Protein AF-A0A1L7XHU9-F1 (afdb_monomer_lite)

pLDDT: mean 77.5, std 22.3, range [26.94, 98.62]

Organism: NCBI:txid576137

Radius of gyration: 24.65 Å; chains: 1; bounding box: 80×53×77 Å

Foldseek 3Di:
DDDDDDDDDDDDDDDPDDDDDPDPDPQQPQDPDPPDPDFDEDAPVCLVRCQLVQDWWKWWQDPVGIDTGRDDVPDDDPPPTDIDTDGTEYEYDQPRQEEDEHQHAQEHAEYAYDADPVVLGARNHQEYHHAHHAEYAYYDDASHQNHAYYYDANHAEHNHEHAAHNDDDHHHEHEAEHNRHQYHAEYHEEYQYQYYYDPNHQEYQAYAEHHAHNHPLVVVQVVCQNRFDADDPDDDPGNSWYWYDYPNDTDIGHHHDPPPDDDDDDPPPPPPDPPDDDDDDDD

Sequence (283 aa):
MKISSSVAAFLAVGVAVANNINTTEPEPQCHPGPGSFDQPIFNSTNIASLVACTKLNYICDTPTGRDFYEFNPTTPVPANYNCTPNFYSIYIQPDVNSSLSIPVADTIAGVYFYGNERYNVPLNLTGLDFPELVNVSEFELTWADKVGTFDVPKLERVEGYMNLNLSGANPPAINLSFPSLGYARYLSLMGNIDAIELPLLQNATGINVMSTGNLDCTVWAAEVVSKTLPLRPYPTNTNDSVICNSRKGSVTTYRAAPTSGSRRLVAKMDVMGLVGFVWLLVL

Structure (mmCIF, N/CA/C/O backbone):
data_AF-A0A1L7XHU9-F1
#
_entry.id   AF-A0A1L7XHU9-F1
#
loop_
_atom_site.group_PDB
_atom_site.id
_atom_site.type_symbol
_atom_site.label_atom_id
_atom_site.label_alt_id
_atom_site.label_comp_id
_atom_site.label_asym_id
_atom_site.label_entity_id
_atom_site.label_seq_id
_atom_site.pdbx_PDB_ins_code
_atom_site.Cartn_x
_atom_site.Cartn_y
_atom_site.Cartn_z
_atom_site.occupancy
_atom_site.B_iso_or_equiv
_atom_site.auth_seq_id
_atom_site.auth_comp_id
_atom_site.auth_asym_id
_atom_site.auth_atom_id
_atom_site.pdbx_PDB_model_num
ATOM 1 N N . MET A 1 1 ? -43.693 -31.440 -11.661 1.00 40.84 1 MET A N 1
ATOM 2 C CA . MET A 1 1 ? -42.302 -31.568 -12.142 1.00 40.84 1 MET A CA 1
ATOM 3 C C . MET A 1 1 ? -42.142 -30.613 -13.323 1.00 40.84 1 MET A C 1
ATOM 5 O O . MET A 1 1 ? -42.587 -30.925 -14.416 1.00 40.84 1 MET A O 1
ATOM 9 N N . LYS A 1 2 ? -41.680 -29.383 -13.073 1.00 30.53 2 LYS A N 1
ATOM 10 C CA . LYS A 1 2 ? -41.441 -28.346 -14.091 1.00 30.53 2 LYS A CA 1
ATOM 11 C C . LYS A 1 2 ? -39.980 -27.943 -13.945 1.00 30.53 2 LYS A C 1
ATOM 13 O O . LYS A 1 2 ? -39.620 -27.393 -12.910 1.00 30.53 2 LYS A O 1
ATOM 18 N N . ILE A 1 3 ? -39.156 -28.279 -14.930 1.00 28.80 3 ILE A N 1
ATOM 19 C CA . ILE A 1 3 ? -37.761 -27.847 -14.979 1.00 28.80 3 ILE A CA 1
ATOM 20 C C . ILE A 1 3 ? -37.748 -26.520 -15.734 1.00 28.80 3 ILE A C 1
ATOM 22 O O . ILE A 1 3 ? -38.101 -26.455 -16.908 1.00 28.80 3 ILE A O 1
ATOM 26 N N . SER A 1 4 ? -37.423 -25.464 -14.995 1.00 27.27 4 SER A N 1
ATOM 27 C CA . SER A 1 4 ? -37.081 -24.140 -15.503 1.00 27.27 4 SER A CA 1
ATOM 28 C C . SER A 1 4 ? -35.675 -24.202 -16.100 1.00 27.27 4 SER A C 1
ATOM 30 O O . SER A 1 4 ? -34.765 -24.699 -15.441 1.00 27.27 4 SER A O 1
ATOM 32 N N . SER A 1 5 ? -35.497 -23.711 -17.325 1.00 29.30 5 SER A N 1
ATOM 33 C CA . SER A 1 5 ? -34.185 -23.536 -17.948 1.00 29.30 5 SER A CA 1
ATOM 34 C C . SER A 1 5 ? -33.989 -22.049 -18.224 1.00 29.30 5 SER A C 1
ATOM 36 O O . SER A 1 5 ? -34.426 -21.542 -19.254 1.00 29.30 5 SER A O 1
ATOM 38 N N . SER A 1 6 ? -33.365 -21.346 -17.278 1.00 30.56 6 SER A N 1
ATOM 39 C CA . SER A 1 6 ? -32.862 -19.985 -17.478 1.00 30.56 6 SER A CA 1
ATOM 40 C C . SER A 1 6 ? -31.398 -20.075 -17.891 1.00 30.56 6 SER A C 1
ATOM 42 O O . SER A 1 6 ? -30.542 -20.452 -17.095 1.00 30.56 6 SER A O 1
ATOM 44 N N . VAL A 1 7 ? -31.123 -19.751 -19.152 1.00 28.88 7 VAL A N 1
ATOM 45 C CA . VAL A 1 7 ? -29.770 -19.590 -19.689 1.00 28.88 7 VAL A CA 1
ATOM 46 C C . VAL A 1 7 ? -29.258 -18.222 -19.238 1.00 28.88 7 VAL A C 1
ATOM 48 O O . VAL A 1 7 ? -29.789 -17.194 -19.651 1.00 28.88 7 VAL A O 1
ATOM 51 N N . ALA A 1 8 ? -28.256 -18.212 -18.360 1.00 30.98 8 ALA A N 1
ATOM 52 C CA . ALA A 1 8 ? -27.524 -17.008 -17.992 1.00 30.98 8 ALA A CA 1
ATOM 53 C C . ALA A 1 8 ? -26.496 -16.690 -19.087 1.00 30.98 8 ALA A C 1
ATOM 55 O O . ALA A 1 8 ? -25.608 -17.493 -19.373 1.00 30.98 8 ALA A O 1
ATOM 56 N N . ALA A 1 9 ? -26.635 -15.521 -19.710 1.00 27.75 9 ALA A N 1
ATOM 57 C CA . ALA A 1 9 ? -25.640 -14.966 -20.612 1.00 27.75 9 ALA A CA 1
ATOM 58 C C . ALA A 1 9 ? -24.466 -14.418 -19.785 1.00 27.75 9 ALA A C 1
ATOM 60 O O . ALA A 1 9 ? -24.612 -13.424 -19.076 1.00 27.75 9 ALA A O 1
ATOM 61 N N . PHE A 1 10 ? -23.306 -15.068 -19.871 1.00 28.14 10 PHE A N 1
ATOM 62 C CA . PHE A 1 10 ? -22.044 -14.500 -19.403 1.00 28.14 10 PHE A CA 1
ATOM 63 C C . PHE A 1 10 ? -21.526 -13.518 -20.461 1.00 28.14 10 PHE A C 1
ATOM 65 O O . PHE A 1 10 ? -21.149 -13.920 -21.561 1.00 28.14 10 PHE A O 1
ATOM 72 N N . LEU A 1 11 ? -21.517 -12.225 -20.128 1.00 26.94 11 LEU A N 1
ATOM 73 C CA . LEU A 1 11 ? -20.730 -11.222 -20.841 1.00 26.94 11 LEU A CA 1
ATOM 74 C C . LEU A 1 11 ? -19.254 -11.435 -20.484 1.00 26.94 11 LEU A C 1
ATOM 76 O O . LEU A 1 11 ? -18.833 -11.164 -19.363 1.00 26.94 11 LEU A O 1
ATOM 80 N N . ALA A 1 12 ? -18.476 -11.932 -21.442 1.00 30.05 12 ALA A N 1
ATOM 81 C CA . ALA A 1 12 ? -17.024 -11.938 -21.364 1.00 30.05 12 ALA A CA 1
ATOM 82 C C . ALA A 1 12 ? -16.511 -10.506 -21.585 1.00 30.05 12 ALA A C 1
ATOM 84 O O . ALA A 1 12 ? -16.604 -9.970 -22.690 1.00 30.05 12 ALA A O 1
ATOM 85 N N . VAL A 1 13 ? -15.986 -9.878 -20.533 1.00 34.19 13 VAL A N 1
ATOM 86 C CA . VAL A 1 13 ? -15.148 -8.680 -20.663 1.00 34.19 13 VAL A CA 1
ATOM 87 C C . VAL A 1 13 ? -13.799 -9.151 -21.200 1.00 34.19 13 VAL A C 1
ATOM 89 O O . VAL A 1 13 ? -13.152 -10.007 -20.600 1.00 34.19 13 VAL A O 1
ATOM 92 N N . GLY A 1 14 ? -13.419 -8.654 -22.377 1.00 27.53 14 GLY A N 1
ATOM 93 C CA . GLY A 1 14 ? -12.173 -9.015 -23.042 1.00 27.53 14 GLY A CA 1
ATOM 94 C C . GLY A 1 14 ? -10.965 -8.601 -22.209 1.00 27.53 14 GLY A C 1
ATOM 95 O O . GLY A 1 14 ? -10.608 -7.429 -22.171 1.00 27.53 14 GLY A O 1
ATOM 96 N N . VAL A 1 15 ? -10.327 -9.575 -21.566 1.00 32.09 15 VAL A N 1
ATOM 97 C CA . VAL A 1 15 ? -8.961 -9.446 -21.059 1.00 32.09 15 VAL A CA 1
ATOM 98 C C . VAL A 1 15 ? -8.036 -9.538 -22.269 1.00 32.09 15 VAL A C 1
ATOM 100 O O . VAL A 1 15 ? -8.060 -10.531 -22.999 1.00 32.09 15 VAL A O 1
ATOM 103 N N . ALA A 1 16 ? -7.242 -8.497 -22.512 1.00 30.05 16 ALA A N 1
ATOM 104 C CA . ALA A 1 16 ? -6.166 -8.553 -23.491 1.00 30.05 16 ALA A CA 1
ATOM 105 C C . ALA A 1 16 ? -5.088 -9.514 -22.966 1.00 30.05 16 ALA A C 1
ATOM 107 O O . ALA A 1 16 ? -4.251 -9.152 -22.145 1.00 30.05 16 ALA A O 1
ATOM 108 N N . VAL A 1 17 ? -5.147 -10.769 -23.409 1.00 31.47 17 VAL A N 1
ATOM 109 C CA . VAL A 1 17 ? -4.101 -11.763 -23.164 1.00 31.47 17 VAL A CA 1
ATOM 110 C C . VAL A 1 17 ? -2.945 -11.454 -24.113 1.00 31.47 17 VAL A C 1
ATOM 112 O O . VAL A 1 17 ? -3.098 -11.535 -25.333 1.00 31.47 17 VAL A O 1
ATOM 115 N N . ALA A 1 18 ? -1.797 -11.068 -23.558 1.00 34.22 18 ALA A N 1
ATOM 116 C CA . ALA A 1 18 ? -0.567 -10.871 -24.313 1.00 34.22 18 ALA A CA 1
ATOM 117 C C . ALA A 1 18 ? -0.099 -12.219 -24.889 1.00 34.22 18 ALA A C 1
ATOM 119 O O . ALA A 1 18 ? 0.417 -13.072 -24.170 1.00 34.22 18 ALA A O 1
ATOM 120 N N . ASN A 1 19 ? -0.310 -12.428 -26.189 1.00 35.91 19 ASN A N 1
ATOM 121 C CA . ASN A 1 19 ? 0.200 -13.593 -26.905 1.00 35.91 19 ASN A CA 1
ATOM 122 C C . ASN A 1 19 ? 1.611 -13.320 -27.443 1.00 35.91 19 ASN A C 1
ATOM 124 O O . ASN A 1 19 ? 1.842 -12.303 -28.088 1.00 35.91 19 ASN A O 1
ATOM 128 N N . ASN A 1 20 ? 2.502 -14.282 -27.177 1.00 37.31 20 ASN A N 1
ATOM 129 C CA . ASN A 1 20 ? 3.795 -14.573 -27.810 1.00 37.31 20 ASN A CA 1
ATOM 130 C C . ASN A 1 20 ? 4.363 -13.499 -28.753 1.00 37.31 20 ASN A C 1
ATOM 132 O O . ASN A 1 20 ? 4.071 -13.460 -29.950 1.00 37.31 20 ASN A O 1
ATOM 136 N N . ILE A 1 21 ? 5.260 -12.693 -28.195 1.00 39.09 21 ILE A N 1
ATOM 137 C CA . ILE A 1 21 ? 6.094 -11.743 -28.915 1.00 39.09 21 ILE A CA 1
ATOM 138 C C . ILE A 1 21 ? 7.322 -12.499 -29.443 1.00 39.09 21 ILE A C 1
ATOM 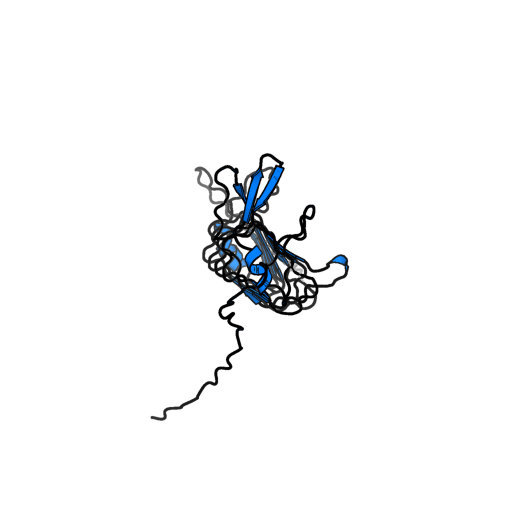140 O O . ILE A 1 21 ? 8.157 -12.971 -28.678 1.00 39.09 21 ILE A O 1
ATOM 144 N N . ASN A 1 22 ? 7.406 -12.637 -30.765 1.00 41.88 22 ASN A N 1
ATOM 145 C CA . ASN A 1 22 ? 8.574 -13.142 -31.481 1.00 41.88 22 ASN A CA 1
ATOM 146 C C . ASN A 1 22 ? 9.348 -11.902 -31.975 1.00 41.88 22 ASN A C 1
ATOM 148 O O . ASN A 1 22 ? 8.976 -11.330 -32.999 1.00 41.88 22 ASN A O 1
ATOM 152 N N . THR A 1 23 ? 10.337 -11.412 -31.219 1.00 42.62 23 THR A N 1
ATOM 153 C CA . THR A 1 23 ? 10.976 -10.103 -31.462 1.00 42.62 23 THR A CA 1
ATOM 154 C C . THR A 1 23 ? 12.412 -10.190 -31.959 1.00 42.62 23 THR A C 1
ATOM 156 O O . THR A 1 23 ? 13.312 -10.663 -31.277 1.00 42.62 23 THR A O 1
ATOM 159 N N . THR A 1 24 ? 12.632 -9.602 -33.134 1.00 41.38 24 THR A N 1
ATOM 160 C CA . THR A 1 24 ? 13.888 -8.937 -33.526 1.00 41.38 24 THR A CA 1
ATOM 161 C C . THR A 1 24 ? 13.815 -7.422 -33.267 1.00 41.38 24 THR A C 1
ATOM 163 O O . THR A 1 24 ? 14.487 -6.642 -33.935 1.00 41.38 24 THR A O 1
ATOM 166 N N . GLU A 1 25 ? 12.946 -6.984 -32.355 1.00 45.09 25 GLU A N 1
ATOM 167 C CA . GLU A 1 25 ? 12.804 -5.578 -31.966 1.00 45.09 25 GLU A CA 1
ATOM 168 C C . GLU A 1 25 ? 13.856 -5.240 -30.895 1.00 45.09 25 GLU A C 1
ATOM 170 O O . GLU A 1 25 ? 14.106 -6.085 -30.031 1.00 45.09 25 GLU A O 1
ATOM 175 N N . PRO A 1 26 ? 14.522 -4.070 -30.968 1.00 52.16 26 PRO A N 1
ATOM 176 C CA . PRO A 1 26 ? 15.537 -3.686 -29.991 1.00 52.16 26 PRO A CA 1
ATOM 177 C C . PRO A 1 26 ? 14.962 -3.723 -28.571 1.00 52.16 26 PRO A C 1
ATOM 179 O O . PRO A 1 26 ? 13.864 -3.216 -28.340 1.00 52.16 26 PRO A O 1
ATOM 182 N N . GLU A 1 27 ? 15.706 -4.335 -27.640 1.00 54.06 27 GLU A N 1
ATOM 183 C CA . GLU A 1 27 ? 15.312 -4.424 -26.231 1.00 54.06 27 GLU A CA 1
ATOM 184 C C . GLU A 1 27 ? 14.952 -3.026 -25.695 1.00 54.06 27 GLU A C 1
ATOM 186 O O . GLU A 1 27 ? 15.680 -2.058 -25.960 1.00 54.06 27 GLU A O 1
ATOM 191 N N . PRO A 1 28 ? 13.814 -2.890 -24.989 1.00 56.28 28 PRO A N 1
ATOM 192 C CA . PRO A 1 28 ? 13.403 -1.616 -24.423 1.00 56.28 28 PRO A CA 1
ATOM 193 C C . PRO A 1 28 ? 14.478 -1.150 -23.443 1.00 56.28 28 PRO A C 1
ATOM 195 O O . PRO A 1 28 ? 14.749 -1.819 -22.455 1.00 56.28 28 PRO A O 1
ATOM 198 N N . GLN A 1 29 ? 15.104 -0.004 -23.714 1.00 61.19 29 GLN A N 1
ATOM 199 C CA . GLN A 1 29 ? 16.102 0.535 -22.798 1.00 61.19 29 GLN A CA 1
ATOM 200 C C . GLN A 1 29 ? 15.411 1.017 -21.524 1.00 61.19 29 GLN A C 1
ATOM 202 O O . GLN A 1 29 ? 14.716 2.033 -21.523 1.00 61.19 29 GLN A O 1
ATOM 207 N N . CYS A 1 30 ? 15.646 0.301 -20.429 1.00 67.56 30 CYS A N 1
ATOM 208 C CA . CYS A 1 30 ? 15.140 0.632 -19.099 1.00 67.56 30 CYS A CA 1
ATOM 209 C C . CYS A 1 30 ? 15.825 1.855 -18.460 1.00 67.56 30 CYS A C 1
ATOM 211 O O . CYS A 1 30 ? 15.505 2.217 -17.331 1.00 67.56 30 CYS A O 1
ATOM 213 N N . HIS A 1 31 ? 16.744 2.505 -19.186 1.00 65.25 31 HIS A N 1
ATOM 214 C CA . HIS A 1 31 ? 17.486 3.686 -18.759 1.00 65.25 31 HIS A CA 1
ATOM 215 C C . HIS A 1 31 ? 17.514 4.757 -19.860 1.00 65.25 31 HIS A C 1
ATOM 217 O O . HIS A 1 31 ? 17.918 4.458 -20.986 1.00 65.25 31 HIS A O 1
ATOM 223 N N . PRO A 1 32 ? 17.222 6.031 -19.556 1.00 50.28 32 PRO A N 1
ATOM 224 C CA . PRO A 1 32 ? 17.515 7.131 -20.462 1.00 50.28 32 PRO A CA 1
ATOM 225 C C . PRO A 1 32 ? 18.941 7.641 -20.214 1.00 50.28 32 PRO A C 1
ATOM 227 O O . PRO A 1 32 ? 19.158 8.675 -19.595 1.00 50.28 32 PRO A O 1
ATOM 230 N N . GLY A 1 33 ? 19.928 6.911 -20.733 1.00 43.88 33 GLY A N 1
ATOM 231 C CA . GLY A 1 33 ? 21.315 7.370 -20.847 1.00 43.88 33 GLY A CA 1
ATOM 232 C C . GLY A 1 33 ? 22.082 7.624 -19.530 1.00 43.88 33 GLY A C 1
ATOM 233 O O . GLY A 1 33 ? 21.530 7.619 -18.432 1.00 43.88 33 GLY A O 1
ATOM 234 N N . PRO A 1 34 ? 23.409 7.822 -19.619 1.00 40.50 34 PRO A N 1
ATOM 235 C CA . PRO A 1 34 ? 24.259 8.031 -18.450 1.00 40.50 34 PRO A CA 1
ATOM 236 C C . PRO A 1 34 ? 23.987 9.392 -17.786 1.00 40.50 34 PRO A C 1
ATOM 238 O O . PRO A 1 34 ? 24.145 10.437 -18.415 1.00 40.50 34 PRO A O 1
ATOM 241 N N . GLY A 1 35 ? 23.640 9.373 -16.494 1.00 44.94 35 GLY A N 1
ATOM 242 C CA . GLY A 1 35 ? 23.534 10.567 -15.640 1.00 44.94 35 GLY A CA 1
ATOM 243 C C . GLY A 1 35 ? 22.128 10.914 -15.140 1.00 44.94 35 GLY A C 1
ATOM 244 O O . GLY A 1 35 ? 21.992 11.865 -14.370 1.00 44.94 35 GLY A O 1
ATOM 245 N N . SER A 1 36 ? 21.103 10.155 -15.525 1.00 49.84 36 SER A N 1
ATOM 246 C CA . SER A 1 36 ? 19.737 10.314 -15.028 1.00 49.84 36 SER A CA 1
ATOM 247 C C . SER A 1 36 ? 19.363 9.144 -14.103 1.00 49.84 36 SER A C 1
ATOM 249 O O . SER A 1 36 ? 19.571 7.973 -14.417 1.00 49.84 36 SER A O 1
ATOM 251 N N . PHE A 1 37 ? 18.810 9.449 -12.927 1.00 53.66 37 PHE A N 1
ATOM 252 C CA . PHE A 1 37 ? 18.160 8.459 -12.052 1.00 53.66 37 PHE A CA 1
ATOM 253 C C . PHE A 1 37 ? 16.731 8.176 -12.534 1.00 53.66 37 PHE A C 1
ATOM 255 O O . PHE A 1 37 ? 15.822 8.004 -11.724 1.00 53.66 37 PHE A O 1
ATOM 262 N N . ASP A 1 38 ? 16.507 8.217 -13.843 1.00 58.06 38 ASP A N 1
ATOM 263 C CA . ASP A 1 38 ? 15.166 8.187 -14.402 1.00 58.06 38 ASP A CA 1
ATOM 264 C C . ASP A 1 38 ? 14.609 6.774 -14.251 1.00 58.06 38 ASP A C 1
ATOM 266 O O . ASP A 1 38 ? 14.996 5.823 -14.931 1.00 58.06 38 ASP A O 1
ATOM 270 N N . GLN A 1 39 ? 13.728 6.656 -13.270 1.00 72.00 39 GLN A N 1
ATOM 271 C CA . GLN A 1 39 ? 12.968 5.464 -12.955 1.00 72.00 39 GLN A CA 1
ATOM 272 C C . GLN A 1 39 ? 11.937 5.204 -14.065 1.00 72.00 39 GLN A C 1
ATOM 274 O O . GLN A 1 39 ? 11.470 6.151 -14.707 1.00 72.00 39 GLN A O 1
ATOM 279 N N . PRO A 1 40 ? 11.550 3.941 -14.309 1.00 74.50 40 PRO A N 1
ATOM 280 C CA . PRO A 1 40 ? 10.578 3.628 -15.346 1.00 74.50 40 PRO A CA 1
ATOM 281 C C . PRO A 1 40 ? 9.223 4.284 -15.029 1.00 74.50 40 PRO A C 1
ATOM 283 O O . PRO A 1 40 ? 8.632 4.059 -13.968 1.00 74.50 40 PRO A O 1
ATOM 286 N N . ILE A 1 41 ? 8.734 5.102 -15.967 1.00 81.62 41 ILE A N 1
ATOM 287 C CA . ILE A 1 41 ? 7.445 5.794 -15.863 1.00 81.62 41 ILE A CA 1
ATOM 288 C C . ILE A 1 41 ? 6.408 5.071 -16.729 1.00 81.62 41 ILE A C 1
ATOM 290 O O . ILE A 1 41 ? 6.465 5.104 -17.961 1.00 81.62 41 ILE A O 1
ATOM 294 N N . PHE A 1 42 ? 5.440 4.441 -16.074 1.00 81.88 42 PHE A N 1
ATOM 295 C CA . PHE A 1 42 ? 4.410 3.615 -16.690 1.00 81.88 42 PHE A CA 1
ATOM 296 C C . PHE A 1 42 ? 3.196 4.434 -17.137 1.00 81.88 42 PHE A C 1
ATOM 298 O O . PHE A 1 42 ? 2.753 5.373 -16.471 1.00 81.88 42 PHE A O 1
ATOM 305 N N . ASN A 1 43 ? 2.621 4.032 -18.264 1.00 81.31 43 ASN A N 1
ATOM 306 C CA . ASN A 1 43 ? 1.329 4.466 -18.771 1.00 81.31 43 ASN A CA 1
ATOM 307 C C . ASN A 1 43 ? 0.651 3.327 -19.553 1.00 81.31 43 ASN A C 1
ATOM 309 O O . ASN A 1 43 ? 1.266 2.304 -19.848 1.00 81.31 43 ASN A O 1
ATOM 313 N N . SER A 1 44 ? -0.608 3.515 -19.947 1.00 76.25 44 SER A N 1
ATOM 314 C CA . SER A 1 44 ? -1.396 2.495 -20.660 1.00 76.25 44 SER A CA 1
ATOM 315 C C . SER A 1 44 ? -0.780 2.003 -21.979 1.00 76.25 44 SER A C 1
ATOM 317 O O . SER A 1 44 ? -1.128 0.920 -22.443 1.00 76.25 44 SER A O 1
ATOM 319 N N . THR A 1 45 ? 0.136 2.764 -22.581 1.00 83.25 45 THR A N 1
ATOM 320 C CA . THR A 1 45 ? 0.764 2.444 -23.873 1.00 83.25 45 THR A CA 1
ATOM 321 C C . THR A 1 45 ? 2.125 1.762 -23.748 1.00 83.25 45 THR A C 1
ATOM 323 O O . THR A 1 45 ? 2.535 1.076 -24.680 1.00 83.25 45 THR A O 1
ATOM 326 N N . ASN A 1 46 ? 2.820 1.915 -22.617 1.00 82.88 46 ASN A N 1
ATOM 327 C CA . ASN A 1 46 ? 4.199 1.452 -22.447 1.00 82.88 46 ASN A CA 1
ATOM 328 C C . ASN A 1 46 ? 4.374 0.369 -21.367 1.00 82.88 46 ASN A C 1
ATOM 330 O O . ASN A 1 46 ? 5.487 -0.112 -21.185 1.00 82.88 46 ASN A O 1
ATOM 334 N N . ILE A 1 47 ? 3.311 -0.068 -20.674 1.00 81.25 47 ILE A N 1
ATOM 335 C CA . ILE A 1 47 ? 3.426 -1.146 -19.669 1.00 81.25 47 ILE A CA 1
ATOM 336 C C . ILE A 1 47 ? 4.078 -2.387 -20.266 1.00 81.25 47 ILE A C 1
ATOM 338 O O . ILE A 1 47 ? 4.980 -2.950 -19.659 1.00 81.25 47 ILE A O 1
ATOM 342 N N . ALA A 1 48 ? 3.651 -2.804 -21.460 1.00 80.50 48 ALA A N 1
ATOM 343 C CA . ALA A 1 48 ? 4.163 -4.017 -22.087 1.00 80.50 48 ALA A CA 1
ATOM 344 C C . ALA A 1 48 ? 5.670 -3.939 -22.387 1.00 80.50 48 ALA A C 1
ATOM 346 O O . ALA A 1 48 ? 6.357 -4.952 -22.281 1.00 80.50 48 ALA A O 1
ATOM 347 N N . SER A 1 49 ? 6.189 -2.754 -22.723 1.00 80.69 49 SER A N 1
ATOM 348 C CA . SER A 1 49 ? 7.618 -2.558 -22.976 1.00 80.69 49 SER A CA 1
ATOM 349 C C . SER A 1 49 ? 8.414 -2.346 -21.688 1.00 80.69 49 SER A C 1
ATOM 351 O O . SER A 1 49 ? 9.523 -2.854 -21.573 1.00 80.69 49 SER A O 1
ATOM 353 N N . LEU A 1 50 ? 7.851 -1.658 -20.693 1.00 81.00 50 LEU A N 1
ATOM 354 C CA . LEU A 1 50 ? 8.547 -1.341 -19.443 1.00 81.00 50 LEU A CA 1
ATOM 355 C C . LEU A 1 50 ? 8.426 -2.420 -18.368 1.00 81.00 50 LEU A C 1
ATOM 357 O O . LEU A 1 50 ? 9.179 -2.400 -17.398 1.00 81.00 50 LEU A O 1
ATOM 361 N N . VAL A 1 51 ? 7.517 -3.387 -18.502 1.00 79.44 51 VAL A N 1
ATOM 362 C CA . VAL A 1 51 ? 7.366 -4.440 -17.488 1.00 79.44 51 VAL A CA 1
ATOM 363 C C . VAL A 1 51 ? 8.632 -5.286 -17.349 1.00 79.44 51 VAL A C 1
ATOM 365 O O . VAL A 1 51 ? 8.960 -5.720 -16.246 1.00 79.44 51 VAL A O 1
ATOM 368 N N . ALA A 1 52 ? 9.397 -5.459 -18.432 1.00 77.50 52 ALA A N 1
ATOM 369 C CA . ALA A 1 52 ? 10.704 -6.108 -18.380 1.00 77.50 52 ALA A CA 1
ATOM 370 C C . ALA A 1 52 ? 11.668 -5.374 -17.432 1.00 77.50 52 ALA A C 1
ATOM 372 O O . ALA A 1 52 ? 12.356 -6.028 -16.652 1.00 77.50 52 ALA A O 1
ATOM 373 N N . CYS A 1 53 ? 11.604 -4.040 -17.389 1.00 76.12 53 CYS A N 1
ATOM 374 C CA . CYS A 1 53 ? 12.405 -3.203 -16.495 1.00 76.12 53 CYS A CA 1
ATOM 375 C C . CYS A 1 53 ? 12.085 -3.416 -15.015 1.00 76.12 53 CYS A C 1
ATOM 377 O O . CYS A 1 53 ? 12.910 -3.123 -14.160 1.00 76.12 53 CYS A O 1
ATOM 379 N N . THR A 1 54 ? 10.899 -3.935 -14.689 1.00 74.06 54 THR A N 1
ATOM 380 C CA . THR A 1 54 ? 10.521 -4.235 -13.296 1.00 74.06 54 THR A CA 1
ATOM 381 C C . THR A 1 54 ? 11.111 -5.544 -12.783 1.00 74.06 54 THR A C 1
ATOM 383 O O . THR A 1 54 ? 10.928 -5.872 -11.614 1.00 74.06 54 THR A O 1
ATOM 386 N N . LYS A 1 55 ? 11.804 -6.308 -13.637 1.00 75.06 55 LYS A N 1
ATOM 387 C CA . LYS A 1 55 ? 12.468 -7.550 -13.236 1.00 75.06 55 LYS A CA 1
ATOM 388 C C . LYS A 1 55 ? 13.711 -7.275 -12.391 1.00 75.06 55 LYS A C 1
ATOM 390 O O . LYS A 1 55 ? 14.108 -6.133 -12.185 1.00 75.06 55 LYS A O 1
ATOM 395 N N . LEU A 1 56 ? 14.291 -8.335 -11.834 1.00 70.69 56 LEU A N 1
ATOM 396 C CA . LEU A 1 56 ? 15.512 -8.256 -11.035 1.00 70.69 56 LEU A CA 1
ATOM 397 C C . LEU A 1 56 ? 16.618 -7.578 -11.851 1.00 70.69 56 LEU A C 1
ATOM 399 O O . LEU A 1 56 ? 16.960 -8.075 -12.911 1.00 70.69 56 LEU A O 1
ATOM 403 N N . ASN A 1 57 ? 17.179 -6.473 -11.368 1.00 73.50 57 ASN A N 1
ATOM 404 C CA . ASN A 1 57 ? 18.338 -5.820 -11.977 1.00 73.50 57 ASN A CA 1
ATOM 405 C C . ASN A 1 57 ? 19.531 -5.889 -11.023 1.00 73.50 57 ASN A C 1
ATOM 407 O O . ASN A 1 57 ? 19.382 -6.302 -9.872 1.00 73.50 57 ASN A O 1
ATOM 411 N N . TYR A 1 58 ? 20.717 -5.493 -11.480 1.00 78.44 58 TYR A N 1
ATOM 412 C CA . TYR A 1 58 ? 21.922 -5.498 -10.654 1.00 78.44 58 TYR A CA 1
ATOM 413 C C . TYR A 1 58 ? 22.669 -4.168 -10.744 1.00 78.44 58 TYR A C 1
ATOM 415 O O . TYR A 1 58 ? 22.819 -3.587 -11.817 1.00 78.44 58 TYR A O 1
ATOM 423 N N . ILE A 1 59 ? 23.176 -3.702 -9.605 1.00 80.06 59 ILE A N 1
ATOM 424 C CA . ILE A 1 59 ? 24.232 -2.686 -9.542 1.00 80.06 59 ILE A CA 1
ATOM 425 C C . ILE A 1 59 ? 25.527 -3.417 -9.231 1.00 80.06 59 ILE A C 1
ATOM 427 O O . ILE A 1 59 ? 25.585 -4.164 -8.255 1.00 80.06 59 ILE A O 1
ATOM 431 N N . CYS A 1 60 ? 26.551 -3.192 -10.043 1.00 83.06 60 CYS A N 1
ATOM 432 C CA . CYS A 1 60 ? 27.832 -3.866 -9.927 1.00 83.06 60 CYS A CA 1
ATOM 433 C C . CYS A 1 60 ? 28.967 -2.862 -9.720 1.00 83.06 60 CYS A C 1
ATOM 435 O O . CYS A 1 60 ? 29.051 -1.855 -10.426 1.00 83.06 60 CYS A O 1
ATOM 437 N N . ASP A 1 61 ? 29.868 -3.163 -8.786 1.00 84.44 61 ASP A N 1
ATOM 438 C CA . ASP A 1 61 ? 31.126 -2.432 -8.643 1.00 84.44 61 ASP A CA 1
ATOM 439 C C . ASP A 1 61 ? 32.099 -2.871 -9.751 1.00 84.44 61 ASP A C 1
ATOM 441 O O . ASP A 1 61 ? 32.521 -4.033 -9.812 1.00 84.44 61 ASP A O 1
ATOM 445 N N . THR A 1 62 ? 32.463 -1.940 -10.630 1.00 81.94 62 THR A N 1
ATOM 446 C CA . THR A 1 62 ? 33.434 -2.118 -11.714 1.00 81.94 62 THR A CA 1
ATOM 447 C C . THR A 1 62 ? 34.732 -1.355 -11.406 1.00 81.94 62 THR A C 1
ATOM 449 O O . THR A 1 62 ? 34.750 -0.438 -10.583 1.00 81.94 62 THR A O 1
ATOM 452 N N . PRO A 1 63 ? 35.865 -1.683 -12.061 1.00 82.25 63 PRO A N 1
ATOM 453 C CA . PRO A 1 63 ? 37.115 -0.940 -11.889 1.00 82.25 63 PRO A CA 1
ATOM 454 C C . PRO A 1 63 ? 37.006 0.561 -12.199 1.00 82.25 63 PRO A C 1
ATOM 456 O O . PRO A 1 63 ? 37.843 1.339 -11.747 1.00 82.25 63 PRO A O 1
ATOM 459 N N . THR A 1 64 ? 36.006 0.960 -12.989 1.00 83.56 64 THR A N 1
ATOM 460 C CA . THR A 1 64 ? 35.769 2.342 -13.423 1.00 83.56 64 THR A CA 1
ATOM 461 C C . THR A 1 64 ? 34.690 3.063 -12.617 1.00 83.56 64 THR A C 1
ATOM 463 O O . THR A 1 64 ? 34.543 4.274 -12.778 1.00 83.56 64 THR A O 1
ATOM 466 N N . GLY A 1 65 ? 33.954 2.372 -11.743 1.00 82.62 65 GLY A N 1
ATOM 467 C CA . GLY A 1 65 ? 32.880 2.969 -10.953 1.00 82.62 65 GLY A CA 1
ATOM 468 C C . GLY A 1 65 ? 31.796 1.966 -10.574 1.00 82.62 65 GLY A C 1
ATOM 469 O O . GLY A 1 65 ? 32.062 0.786 -10.393 1.00 82.62 65 GLY A O 1
ATOM 470 N N . ARG A 1 66 ? 30.560 2.445 -10.423 1.00 78.38 66 ARG A N 1
ATOM 471 C CA . ARG A 1 66 ? 29.381 1.577 -10.322 1.00 78.38 66 ARG A CA 1
ATOM 472 C C . ARG A 1 66 ? 28.636 1.620 -11.639 1.00 78.38 66 ARG A C 1
ATOM 474 O O . ARG A 1 66 ? 28.263 2.708 -12.071 1.00 78.38 66 ARG A O 1
ATOM 481 N N . ASP A 1 67 ? 28.386 0.447 -12.204 1.00 75.75 67 ASP A N 1
ATOM 482 C CA . ASP A 1 67 ? 27.635 0.293 -13.444 1.00 75.75 67 ASP A CA 1
ATOM 483 C C . ASP A 1 67 ? 26.354 -0.512 -13.197 1.00 75.75 67 ASP A C 1
ATOM 485 O O . ASP A 1 67 ? 26.294 -1.401 -12.339 1.00 75.75 67 ASP A O 1
ATOM 489 N N . PHE A 1 68 ? 25.311 -0.167 -13.951 1.00 71.06 68 PHE A N 1
ATOM 490 C CA . PHE A 1 68 ? 24.025 -0.854 -13.932 1.00 71.06 68 PHE A CA 1
ATOM 491 C C . PHE A 1 68 ? 24.033 -1.974 -14.963 1.00 71.06 68 PHE A C 1
ATOM 493 O O . PHE A 1 68 ? 24.368 -1.758 -16.128 1.00 71.06 68 PHE A O 1
ATOM 500 N N . TYR A 1 69 ? 23.632 -3.160 -14.527 1.00 69.56 69 TYR A N 1
ATOM 501 C CA . TYR A 1 69 ? 23.464 -4.317 -15.386 1.00 69.56 69 TYR A CA 1
ATOM 502 C C . TYR A 1 69 ? 21.996 -4.716 -15.367 1.00 69.56 69 TYR A C 1
ATOM 504 O O . TYR A 1 69 ? 21.466 -5.174 -14.349 1.00 69.56 69 TYR A O 1
ATOM 512 N N . GLU A 1 70 ? 21.347 -4.528 -16.513 1.00 66.25 70 GLU A N 1
ATOM 513 C CA . GLU A 1 70 ? 20.030 -5.093 -16.751 1.00 66.25 70 GLU A CA 1
ATOM 514 C C . GLU A 1 70 ? 20.162 -6.614 -16.807 1.00 66.25 70 GLU A C 1
ATOM 516 O O . GLU A 1 70 ? 21.041 -7.152 -17.490 1.00 66.25 70 GLU A O 1
ATOM 521 N N . PHE A 1 71 ? 19.337 -7.323 -16.037 1.00 60.56 71 PHE A N 1
ATOM 522 C CA . PHE A 1 71 ? 19.357 -8.777 -16.083 1.00 60.56 71 PHE A CA 1
ATOM 523 C C . PHE A 1 71 ? 18.738 -9.239 -17.396 1.00 60.56 71 PHE A C 1
ATOM 525 O O . PHE A 1 71 ? 17.523 -9.396 -17.517 1.00 60.56 71 PHE A O 1
ATOM 532 N N . ASN A 1 72 ? 19.593 -9.526 -18.368 1.00 61.69 72 ASN A N 1
ATOM 533 C CA . ASN A 1 72 ? 19.205 -10.369 -19.475 1.00 61.69 72 ASN A CA 1
ATOM 534 C C . ASN A 1 72 ? 19.465 -11.831 -19.060 1.00 61.69 72 ASN A C 1
ATOM 536 O O . ASN A 1 72 ? 20.617 -12.191 -18.803 1.00 61.69 72 ASN A O 1
ATOM 540 N N . PRO A 1 73 ? 18.437 -12.703 -19.003 1.00 54.16 73 PRO A N 1
ATOM 541 C CA . PRO A 1 73 ? 18.605 -14.107 -18.617 1.00 54.16 73 PRO A CA 1
ATOM 542 C C . PRO A 1 73 ? 19.577 -14.876 -19.527 1.00 54.16 73 PRO A C 1
ATOM 544 O O . PRO A 1 73 ? 20.001 -15.976 -19.178 1.00 54.16 73 PRO A O 1
ATOM 547 N N . THR A 1 74 ? 19.931 -14.319 -20.688 1.00 58.16 74 THR A N 1
ATOM 548 C CA . THR A 1 74 ? 20.891 -14.908 -21.626 1.00 58.16 74 THR A CA 1
ATOM 549 C C . THR A 1 74 ? 22.335 -14.454 -21.410 1.00 58.16 74 THR A C 1
ATOM 551 O O . THR A 1 74 ? 23.248 -15.135 -21.881 1.00 58.16 74 THR A O 1
ATOM 554 N N . THR A 1 75 ? 22.579 -13.364 -20.674 1.00 61.06 75 THR A N 1
ATOM 555 C CA . THR A 1 75 ? 23.934 -12.871 -20.400 1.00 61.06 75 THR A CA 1
ATOM 556 C C . THR A 1 75 ? 24.288 -13.081 -18.930 1.00 61.06 75 THR A C 1
ATOM 558 O O . THR A 1 75 ? 23.740 -12.395 -18.065 1.00 61.06 75 THR A O 1
ATOM 561 N N . PRO A 1 76 ? 25.207 -14.004 -18.606 1.00 62.34 76 PRO A N 1
ATOM 562 C CA . PRO A 1 76 ? 25.675 -14.148 -17.239 1.00 62.34 76 PRO A CA 1
ATOM 563 C C . PRO A 1 76 ? 26.358 -12.856 -16.782 1.00 62.34 76 PRO A C 1
ATOM 565 O O . PRO A 1 76 ? 27.195 -12.296 -17.494 1.00 62.34 76 PRO A O 1
ATOM 568 N N . VAL A 1 77 ? 26.006 -12.400 -15.578 1.00 65.06 77 VAL A N 1
ATOM 569 C CA . VAL A 1 77 ? 26.693 -11.296 -14.902 1.00 65.06 77 VAL A CA 1
ATOM 570 C C . VAL A 1 77 ? 28.190 -11.636 -14.826 1.00 65.06 77 VAL A C 1
ATOM 572 O O . VAL A 1 77 ? 28.524 -12.764 -14.443 1.00 65.06 77 VAL A O 1
ATOM 575 N N . PRO A 1 78 ? 29.107 -10.723 -15.198 1.00 69.81 78 PRO A N 1
ATOM 576 C CA . PRO A 1 78 ? 30.533 -11.022 -15.169 1.00 69.81 78 PRO A CA 1
ATOM 577 C C . PRO A 1 78 ? 30.973 -11.430 -13.759 1.00 69.81 78 PRO A C 1
ATOM 579 O O . PRO A 1 78 ? 30.785 -10.692 -12.794 1.00 69.81 78 PRO A O 1
ATOM 582 N N . ALA A 1 79 ? 31.567 -12.621 -13.635 1.00 70.88 79 ALA A N 1
ATOM 583 C CA . ALA A 1 79 ? 31.894 -13.244 -12.346 1.00 70.88 79 ALA A CA 1
ATOM 584 C C . ALA A 1 79 ? 32.891 -12.442 -11.482 1.00 70.88 79 ALA A C 1
ATOM 586 O O . ALA A 1 79 ? 33.119 -12.773 -10.322 1.00 70.88 79 ALA A O 1
ATOM 587 N N . ASN A 1 80 ? 33.519 -11.417 -12.057 1.00 74.81 80 ASN A N 1
ATOM 588 C CA . ASN A 1 80 ? 34.515 -10.560 -11.429 1.00 74.81 80 ASN A CA 1
ATOM 589 C C . ASN A 1 80 ? 33.945 -9.253 -10.855 1.00 74.81 80 ASN A C 1
ATOM 591 O O . ASN A 1 80 ? 34.724 -8.474 -10.306 1.00 74.81 80 ASN A O 1
ATOM 595 N N . TYR A 1 81 ? 32.640 -8.998 -10.974 1.00 78.88 81 TYR A N 1
ATOM 596 C CA . TYR A 1 81 ? 32.016 -7.816 -10.384 1.00 78.88 81 TYR A CA 1
ATOM 597 C C . TYR A 1 81 ? 31.227 -8.160 -9.122 1.00 78.88 81 TYR A C 1
ATOM 599 O O . TYR A 1 81 ? 30.527 -9.169 -9.050 1.00 78.88 81 TYR A O 1
ATOM 607 N N . ASN A 1 82 ? 31.350 -7.299 -8.111 1.00 84.06 82 ASN A N 1
ATOM 608 C CA . ASN A 1 82 ? 30.537 -7.381 -6.906 1.00 84.06 82 ASN A CA 1
ATOM 609 C C . ASN A 1 82 ? 29.170 -6.769 -7.212 1.00 84.06 82 ASN A C 1
ATOM 611 O O . ASN A 1 82 ? 29.032 -5.548 -7.247 1.00 84.06 82 ASN A O 1
ATOM 615 N N . CYS A 1 83 ? 28.194 -7.624 -7.501 1.00 82.56 83 CYS A N 1
ATOM 616 C CA . CYS A 1 83 ? 26.871 -7.211 -7.939 1.00 82.56 83 CYS A CA 1
ATOM 617 C C . CYS A 1 83 ? 25.834 -7.419 -6.844 1.00 82.56 83 CYS A C 1
ATOM 619 O O . CYS A 1 83 ? 25.681 -8.518 -6.311 1.00 82.56 83 CYS A O 1
ATOM 621 N N . THR A 1 84 ? 25.072 -6.373 -6.557 1.00 82.88 84 THR A N 1
ATOM 622 C CA . THR A 1 84 ? 23.927 -6.426 -5.651 1.00 82.88 84 THR A CA 1
ATOM 623 C C . THR A 1 84 ? 22.633 -6.290 -6.443 1.00 82.88 84 THR A C 1
ATOM 625 O O . THR A 1 84 ? 22.578 -5.433 -7.331 1.00 82.88 84 THR A O 1
ATOM 628 N N . PRO A 1 85 ? 21.588 -7.076 -6.121 1.00 77.38 85 PRO A N 1
ATOM 629 C CA . PRO A 1 85 ? 20.239 -6.833 -6.608 1.00 77.38 85 PRO A CA 1
ATOM 630 C C . PRO A 1 85 ? 19.851 -5.361 -6.479 1.00 77.38 85 PRO A C 1
ATOM 632 O O . PRO A 1 85 ? 20.015 -4.754 -5.421 1.00 77.38 85 PRO A O 1
ATOM 635 N N . ASN A 1 86 ? 19.336 -4.804 -7.563 1.00 79.56 86 ASN A N 1
ATOM 636 C CA . ASN A 1 86 ? 18.771 -3.474 -7.635 1.00 79.56 86 ASN A CA 1
ATOM 637 C C . ASN A 1 86 ? 17.321 -3.609 -8.085 1.00 79.56 86 ASN A C 1
ATOM 639 O O . ASN A 1 86 ? 17.042 -4.124 -9.166 1.00 79.56 86 ASN A O 1
ATOM 643 N N . PHE A 1 87 ? 16.401 -3.163 -7.242 1.00 80.00 87 PHE A N 1
ATOM 644 C CA . PHE A 1 87 ? 14.980 -3.168 -7.555 1.00 80.00 87 PHE A CA 1
ATOM 645 C C . PHE A 1 87 ? 14.577 -1.758 -7.964 1.00 80.00 87 PHE A C 1
ATOM 647 O O . PHE A 1 87 ? 14.957 -0.787 -7.309 1.00 80.00 87 PHE A O 1
ATOM 654 N N . TYR A 1 88 ? 13.828 -1.635 -9.057 1.00 81.00 88 TYR A N 1
ATOM 655 C CA . TYR A 1 88 ? 13.350 -0.332 -9.498 1.00 81.00 88 TYR A CA 1
ATOM 656 C C . TYR A 1 88 ? 12.158 0.127 -8.675 1.00 81.00 88 TYR A C 1
ATOM 658 O O . TYR A 1 88 ? 11.382 -0.670 -8.143 1.00 81.00 88 TYR A O 1
ATOM 666 N N . SER A 1 89 ? 12.026 1.445 -8.613 1.00 85.94 89 SER A N 1
ATOM 667 C CA . SER A 1 89 ? 10.805 2.095 -8.181 1.00 85.94 89 SER A CA 1
ATOM 668 C C . SER A 1 89 ? 9.927 2.384 -9.397 1.00 85.94 89 SER A C 1
ATOM 670 O O . SER A 1 89 ? 10.439 2.761 -10.450 1.00 85.94 89 SER A O 1
ATOM 672 N N . ILE A 1 90 ? 8.619 2.200 -9.260 1.00 86.94 90 ILE A N 1
ATOM 673 C CA . ILE A 1 90 ? 7.641 2.366 -10.339 1.00 86.94 90 ILE A CA 1
ATOM 674 C C . ILE A 1 90 ? 6.893 3.681 -10.142 1.00 86.94 90 ILE A C 1
ATOM 676 O O . ILE A 1 90 ? 6.354 3.937 -9.065 1.00 86.94 90 ILE A O 1
ATOM 680 N N . TYR A 1 91 ? 6.804 4.467 -11.212 1.00 87.88 91 TYR A N 1
ATOM 681 C CA . TYR A 1 91 ? 6.033 5.709 -11.274 1.00 87.88 91 TYR A CA 1
ATOM 682 C C . TYR A 1 91 ? 4.996 5.609 -12.382 1.00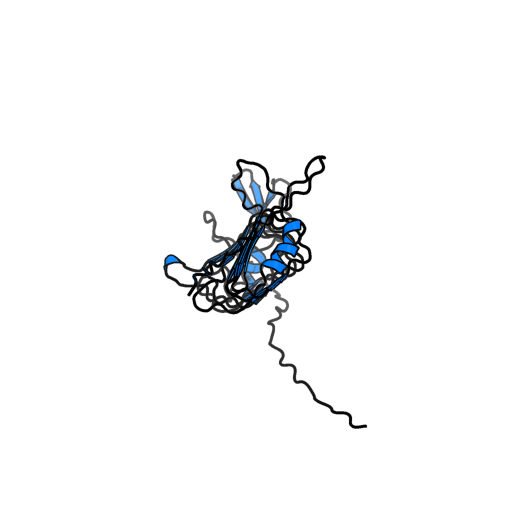 87.88 91 TYR A C 1
ATOM 684 O O . TYR A 1 91 ? 5.171 4.842 -13.328 1.00 87.88 91 TYR A O 1
ATOM 692 N N . ILE A 1 92 ? 3.938 6.410 -12.299 1.00 85.44 92 ILE A N 1
ATOM 693 C CA . ILE A 1 92 ? 2.964 6.552 -13.386 1.00 85.44 92 ILE A CA 1
ATOM 694 C C . ILE A 1 92 ? 2.947 7.972 -13.917 1.00 85.44 92 ILE A C 1
ATOM 696 O O . ILE A 1 92 ? 3.191 8.932 -13.182 1.00 85.44 92 ILE A O 1
ATOM 700 N N . GLN A 1 93 ? 2.615 8.103 -15.196 1.00 78.06 93 GLN A N 1
ATOM 701 C CA . GLN A 1 93 ? 2.305 9.412 -15.748 1.00 78.06 93 GLN A CA 1
ATOM 702 C C . GLN A 1 93 ? 0.956 9.921 -15.202 1.00 78.06 93 GLN A C 1
ATOM 704 O O . GLN A 1 93 ? 0.013 9.138 -15.057 1.00 78.06 93 GLN A O 1
ATOM 709 N N . PRO A 1 94 ? 0.824 11.230 -14.916 1.00 72.88 94 PRO A N 1
ATOM 710 C CA . PRO A 1 94 ? -0.422 11.806 -14.398 1.00 72.88 94 PRO A CA 1
ATOM 711 C C . PRO A 1 94 ? -1.633 11.693 -15.340 1.00 72.88 94 PRO A C 1
ATOM 713 O O . PRO A 1 94 ? -2.769 11.874 -14.905 1.00 72.88 94 PRO A O 1
ATOM 716 N N . ASP A 1 95 ? -1.409 11.446 -16.631 1.00 76.19 95 ASP A N 1
ATOM 717 C CA . ASP A 1 95 ? -2.435 11.374 -17.675 1.00 76.19 95 ASP A CA 1
ATOM 718 C C . ASP A 1 95 ? -3.044 9.973 -17.854 1.00 76.19 95 ASP A C 1
ATOM 720 O O . ASP A 1 95 ? -3.988 9.813 -18.633 1.00 76.19 95 ASP A O 1
ATOM 724 N N . VAL A 1 96 ? -2.583 8.972 -17.093 1.00 82.38 96 VAL A N 1
ATOM 725 C CA . VAL A 1 96 ? -3.209 7.644 -17.053 1.00 82.38 96 VAL A CA 1
ATOM 726 C C . VAL A 1 96 ? -4.649 7.775 -16.555 1.00 82.38 96 VAL A C 1
ATOM 728 O O . VAL A 1 96 ? -4.908 8.153 -15.414 1.00 82.38 96 VAL A O 1
ATOM 731 N N . ASN A 1 97 ? -5.596 7.464 -17.439 1.00 84.62 97 ASN A N 1
ATOM 732 C CA . ASN A 1 97 ? -7.033 7.694 -17.261 1.00 84.62 97 ASN A CA 1
ATOM 733 C C . ASN A 1 97 ? -7.870 6.405 -17.229 1.00 84.62 97 ASN A C 1
ATOM 735 O O . ASN A 1 97 ? -9.063 6.420 -17.532 1.00 84.62 97 ASN A O 1
ATOM 739 N N . SER A 1 98 ? -7.227 5.281 -16.936 1.00 87.94 98 SER A N 1
ATOM 740 C CA . SER A 1 98 ? -7.817 3.944 -16.977 1.00 87.94 98 SER A CA 1
ATOM 741 C C . SER A 1 98 ? -7.228 3.078 -15.873 1.00 87.94 98 SER A C 1
ATOM 743 O O . SER A 1 98 ? -6.318 3.513 -15.171 1.00 87.94 98 SER A O 1
ATOM 745 N N . SER A 1 99 ? -7.757 1.868 -15.699 1.00 90.75 99 SER A N 1
ATOM 746 C CA . SER A 1 99 ? -7.177 0.890 -14.783 1.00 90.75 99 SER A CA 1
ATOM 747 C C . SER A 1 99 ? -5.830 0.387 -15.296 1.00 90.75 99 SER A C 1
ATOM 749 O O . SER A 1 99 ? -5.623 0.242 -16.502 1.00 90.75 99 SER A O 1
ATOM 751 N N . LEU A 1 100 ? -4.930 0.094 -14.366 1.00 90.31 100 LEU A N 1
ATOM 752 C CA . LEU A 1 100 ? -3.570 -0.332 -14.642 1.00 90.31 100 LEU A CA 1
ATOM 753 C C . LEU A 1 100 ? -3.327 -1.709 -14.028 1.00 90.31 100 LEU A C 1
ATOM 755 O O . LEU A 1 100 ? -3.462 -1.871 -12.822 1.00 90.31 100 LEU A O 1
ATOM 759 N N . SER A 1 101 ? -2.931 -2.681 -14.845 1.00 91.12 101 SER A N 1
ATOM 760 C CA . SER A 1 101 ? -2.458 -3.979 -14.364 1.00 91.12 101 SER A CA 1
ATOM 761 C C . SER A 1 101 ? -0.992 -4.125 -14.741 1.00 91.12 101 SER A C 1
ATOM 763 O O . SER A 1 101 ? -0.655 -4.074 -15.927 1.00 91.12 101 SER A O 1
ATOM 765 N N . ILE A 1 102 ? -0.115 -4.246 -13.744 1.00 87.75 102 ILE A N 1
ATOM 766 C CA . ILE A 1 102 ? 1.331 -4.347 -13.959 1.00 87.75 102 ILE A CA 1
ATOM 767 C C . ILE A 1 102 ? 1.788 -5.755 -13.549 1.00 87.75 102 ILE A C 1
ATOM 769 O O . ILE A 1 102 ? 1.884 -6.042 -12.352 1.00 87.75 102 ILE A O 1
ATOM 773 N N . PRO A 1 103 ? 2.083 -6.653 -14.511 1.00 82.19 103 PRO A N 1
ATOM 774 C CA . PRO A 1 103 ? 2.570 -7.999 -14.219 1.00 82.19 103 PRO A CA 1
ATOM 775 C C . PRO A 1 103 ? 4.071 -7.957 -13.891 1.00 82.19 103 PRO A C 1
ATOM 777 O O . PRO A 1 103 ? 4.918 -8.348 -14.690 1.00 82.19 103 PRO A O 1
ATOM 780 N N . VAL A 1 104 ? 4.385 -7.389 -12.730 1.00 73.75 104 VAL A N 1
ATOM 781 C CA . VAL A 1 104 ? 5.742 -7.138 -12.221 1.00 73.75 104 VAL A CA 1
ATOM 782 C C . VAL A 1 104 ? 6.469 -8.400 -11.747 1.00 73.75 104 VAL A C 1
ATOM 784 O O . VAL A 1 104 ? 5.883 -9.475 -11.657 1.00 73.75 104 VAL A O 1
ATOM 787 N N . ALA A 1 105 ? 7.755 -8.262 -11.413 1.00 68.88 105 ALA A N 1
ATOM 788 C CA . ALA A 1 105 ? 8.483 -9.271 -10.649 1.00 68.88 105 ALA A CA 1
ATOM 789 C C . ALA A 1 105 ? 8.042 -9.334 -9.178 1.00 68.88 105 ALA A C 1
ATOM 791 O O . ALA A 1 105 ? 7.376 -8.439 -8.660 1.00 68.88 105 ALA A O 1
ATOM 792 N N . ASP A 1 106 ? 8.460 -10.406 -8.508 1.00 82.56 106 ASP A N 1
ATOM 793 C CA . ASP A 1 106 ? 8.121 -10.696 -7.117 1.00 82.56 106 ASP A CA 1
ATOM 794 C C . ASP A 1 106 ? 8.536 -9.589 -6.133 1.00 82.56 106 ASP A C 1
ATOM 796 O O . ASP A 1 106 ? 7.881 -9.421 -5.110 1.00 82.56 106 ASP A O 1
ATOM 800 N N . THR A 1 107 ? 9.579 -8.807 -6.426 1.00 87.38 107 THR A N 1
ATOM 801 C CA . THR A 1 107 ? 10.158 -7.830 -5.495 1.00 87.38 107 THR A CA 1
ATOM 802 C C . THR A 1 107 ? 10.381 -6.469 -6.151 1.00 87.38 107 THR A C 1
ATOM 804 O O . THR A 1 107 ? 11.047 -6.367 -7.180 1.00 87.38 107 THR A O 1
ATOM 807 N N . ILE A 1 108 ? 9.870 -5.407 -5.519 1.00 86.38 108 ILE A N 1
ATOM 808 C CA . ILE A 1 108 ? 9.972 -4.012 -5.978 1.00 86.38 108 ILE A CA 1
ATOM 809 C C . ILE A 1 108 ? 10.563 -3.131 -4.869 1.00 86.38 108 ILE A C 1
ATOM 811 O O . ILE A 1 108 ? 10.251 -3.308 -3.690 1.00 86.38 108 ILE A O 1
ATOM 815 N N . ALA A 1 109 ? 11.394 -2.145 -5.233 1.00 88.50 109 ALA A N 1
ATOM 816 C CA . ALA A 1 109 ? 11.890 -1.168 -4.262 1.00 88.50 109 ALA A CA 1
ATOM 817 C C . ALA A 1 109 ? 10.743 -0.282 -3.773 1.00 88.50 109 ALA A C 1
ATOM 819 O O . ALA A 1 109 ? 10.404 -0.316 -2.593 1.00 88.50 109 ALA A O 1
ATOM 820 N N . GLY A 1 110 ? 10.083 0.434 -4.683 1.00 90.62 110 GLY A N 1
ATOM 821 C CA . GLY A 1 110 ? 8.869 1.153 -4.330 1.00 90.62 110 GLY A CA 1
ATOM 822 C C . GLY A 1 110 ? 7.872 1.349 -5.462 1.00 90.62 110 GLY A C 1
ATOM 823 O O . GLY A 1 110 ? 8.195 1.241 -6.641 1.00 90.62 110 GLY A O 1
ATOM 824 N N . VAL A 1 111 ? 6.635 1.641 -5.092 1.00 92.19 111 VAL A N 1
ATOM 825 C CA . VAL A 1 111 ? 5.560 2.052 -6.000 1.00 92.19 111 VAL A CA 1
ATOM 826 C C . VAL A 1 111 ? 5.143 3.448 -5.568 1.00 92.19 111 VAL A C 1
ATOM 828 O O . VAL A 1 111 ? 4.771 3.621 -4.415 1.00 92.19 111 VAL A O 1
ATOM 831 N N . TYR A 1 112 ? 5.225 4.438 -6.455 1.00 92.44 112 TYR A N 1
ATOM 832 C CA . TYR A 1 112 ? 5.034 5.845 -6.093 1.00 92.44 112 TYR A CA 1
ATOM 833 C C . TYR A 1 112 ? 4.127 6.557 -7.088 1.00 92.44 112 TYR A C 1
ATOM 835 O O . TYR A 1 112 ? 4.567 7.113 -8.100 1.00 92.44 112 TYR A O 1
ATOM 843 N N . PHE A 1 113 ? 2.826 6.504 -6.822 1.00 92.62 113 PHE A N 1
ATOM 844 C CA . PHE A 1 113 ? 1.793 7.064 -7.684 1.00 92.62 113 PHE A CA 1
ATOM 845 C C . PHE A 1 113 ? 1.162 8.260 -6.986 1.00 92.62 113 PHE A C 1
ATOM 847 O O . PHE A 1 113 ? 0.486 8.120 -5.967 1.00 92.62 113 PHE A O 1
ATOM 854 N N . TYR A 1 114 ? 1.371 9.447 -7.549 1.00 90.25 114 TYR A N 1
ATOM 855 C CA . TYR A 1 114 ? 0.977 10.695 -6.913 1.00 90.25 114 TYR A CA 1
ATOM 856 C C . TYR A 1 114 ? 0.075 11.522 -7.819 1.00 90.25 114 TYR A C 1
ATOM 858 O O . TYR A 1 114 ? 0.455 11.895 -8.932 1.00 90.25 114 TYR A O 1
ATOM 866 N N . GLY A 1 115 ? -1.107 11.865 -7.314 1.00 86.44 115 GLY A N 1
ATOM 867 C CA . GLY A 1 115 ? -1.860 12.999 -7.832 1.00 86.44 115 GLY A CA 1
ATOM 868 C C . GLY A 1 115 ? -1.191 14.313 -7.429 1.00 86.44 115 GLY A C 1
ATOM 869 O O . GLY A 1 115 ? -0.264 14.356 -6.618 1.00 86.44 115 GLY A O 1
ATOM 870 N N . ASN A 1 116 ? -1.664 15.421 -7.988 1.00 84.06 116 ASN A N 1
ATOM 871 C CA . ASN A 1 116 ? -1.160 16.739 -7.640 1.00 84.06 116 ASN A CA 1
ATOM 872 C C . ASN A 1 116 ? -2.064 17.418 -6.606 1.00 84.06 116 ASN A C 1
ATOM 874 O O . ASN A 1 116 ? -3.019 18.111 -6.958 1.00 84.06 116 ASN A O 1
ATOM 878 N N . GLU A 1 117 ? -1.707 17.264 -5.331 1.00 80.62 117 GLU A N 1
ATOM 879 C CA . GLU A 1 117 ? -2.348 17.932 -4.191 1.00 80.62 117 GLU A CA 1
ATOM 880 C C . GLU A 1 117 ? -2.444 19.447 -4.370 1.00 80.62 117 GLU A C 1
ATOM 882 O O . GLU A 1 117 ? -3.503 20.049 -4.200 1.00 80.62 117 GLU A O 1
ATOM 887 N N . ARG A 1 118 ? -1.327 20.072 -4.761 1.00 84.62 118 ARG A N 1
ATOM 888 C CA . ARG A 1 118 ? -1.204 21.531 -4.845 1.00 84.62 118 ARG A CA 1
ATOM 889 C C . ARG A 1 118 ? -2.199 22.137 -5.830 1.00 84.62 118 ARG A C 1
ATOM 891 O O . ARG A 1 118 ? -2.654 23.260 -5.622 1.00 84.62 118 ARG A O 1
ATOM 898 N N . TYR A 1 119 ? -2.507 21.409 -6.899 1.00 85.19 119 TYR A N 1
ATOM 899 C CA . TYR A 1 119 ? -3.453 21.835 -7.926 1.00 85.19 119 TYR A CA 1
ATOM 900 C C . TYR A 1 119 ? -4.812 21.140 -7.817 1.00 85.19 119 TYR A C 1
ATOM 902 O O . TYR A 1 119 ? -5.658 21.358 -8.681 1.00 85.19 119 TYR A O 1
ATOM 910 N N . ASN A 1 120 ? -5.036 20.340 -6.768 1.00 84.44 120 ASN A N 1
ATOM 911 C CA . ASN A 1 120 ? -6.253 19.553 -6.581 1.00 84.44 120 ASN A CA 1
ATOM 912 C C . ASN A 1 120 ? -6.582 18.696 -7.822 1.00 84.44 120 ASN A C 1
ATOM 914 O O . ASN A 1 120 ? -7.729 18.625 -8.267 1.00 84.44 120 ASN A O 1
ATOM 918 N N . VAL A 1 121 ? -5.547 18.094 -8.420 1.00 88.38 121 VAL A N 1
ATOM 919 C CA . VAL A 1 121 ? -5.666 17.212 -9.586 1.00 88.38 121 VAL A CA 1
ATOM 920 C C . VAL A 1 121 ? -5.417 15.782 -9.116 1.00 88.38 121 VAL A C 1
ATOM 922 O O . VAL A 1 121 ? -4.255 15.386 -8.997 1.00 88.38 121 VAL A O 1
ATOM 925 N N . PRO A 1 122 ? -6.469 15.005 -8.811 1.00 89.88 122 PRO A N 1
ATOM 926 C CA . PRO A 1 122 ? -6.294 13.610 -8.445 1.00 89.88 122 PRO A CA 1
ATOM 927 C C . PRO A 1 122 ? -5.797 12.784 -9.635 1.00 89.88 122 PRO A C 1
ATOM 929 O O . PRO A 1 122 ? -5.959 13.172 -10.797 1.00 89.88 122 PRO A O 1
ATOM 932 N N . LEU A 1 123 ? -5.230 11.615 -9.346 1.00 91.75 123 LEU A N 1
ATOM 933 C CA . LEU A 1 123 ? -4.949 10.606 -10.358 1.00 91.75 123 LEU A CA 1
ATOM 934 C C . LEU A 1 123 ? -6.249 10.180 -11.040 1.00 91.75 123 LEU A C 1
ATOM 936 O O . LEU A 1 123 ? -7.249 9.887 -10.387 1.00 91.75 123 LEU A O 1
ATOM 940 N N . ASN A 1 124 ? -6.214 10.078 -12.368 1.00 91.62 124 ASN A N 1
ATOM 941 C CA . ASN A 1 124 ? -7.327 9.540 -13.154 1.00 91.62 124 ASN A CA 1
ATOM 942 C C . ASN A 1 124 ? -7.324 8.001 -13.230 1.00 91.62 124 ASN A C 1
ATOM 944 O O . ASN A 1 124 ? -8.041 7.420 -14.042 1.00 91.62 124 ASN A O 1
ATOM 948 N N . LEU A 1 125 ? -6.545 7.352 -12.364 1.00 92.62 125 LEU A N 1
ATOM 949 C CA . LEU A 1 125 ? -6.466 5.908 -12.206 1.00 92.62 125 LEU A CA 1
ATOM 950 C C . LEU A 1 125 ? -7.772 5.378 -11.599 1.00 92.62 125 LEU A C 1
ATOM 952 O O . LEU A 1 125 ? -8.174 5.806 -10.518 1.00 92.62 125 LEU A O 1
ATOM 956 N N . THR A 1 126 ? -8.435 4.446 -12.283 1.00 94.88 126 THR A N 1
ATOM 957 C CA . THR A 1 126 ? -9.697 3.843 -11.807 1.00 94.88 126 THR A CA 1
ATOM 958 C C . THR A 1 126 ? -9.507 2.505 -11.105 1.00 94.88 126 THR A C 1
ATOM 960 O O . THR A 1 126 ? -10.368 2.084 -10.334 1.00 94.88 126 THR A O 1
ATOM 963 N N . GLY A 1 127 ? -8.382 1.840 -11.356 1.00 95.06 127 GLY A N 1
ATOM 964 C CA . GLY A 1 127 ? -8.063 0.539 -10.792 1.00 95.06 127 GLY A CA 1
ATOM 965 C C . GLY A 1 127 ? -6.573 0.250 -10.863 1.00 95.06 127 GLY A C 1
ATOM 966 O O . GLY A 1 127 ? -5.902 0.761 -11.762 1.00 95.06 127 GLY A O 1
ATOM 967 N N . LEU A 1 128 ? -6.057 -0.536 -9.924 1.00 94.25 128 LEU A N 1
ATOM 968 C CA . LEU A 1 128 ? -4.639 -0.863 -9.859 1.00 94.25 128 LEU A CA 1
ATOM 969 C C . LEU A 1 128 ? -4.406 -2.298 -9.400 1.00 94.25 128 LEU A C 1
ATOM 971 O O . LEU A 1 128 ? -4.727 -2.637 -8.263 1.00 94.25 128 LEU A O 1
ATOM 975 N N . ASP A 1 129 ? -3.766 -3.086 -10.259 1.00 94.50 129 ASP A N 1
ATOM 976 C CA . ASP A 1 129 ? -3.538 -4.504 -10.019 1.00 94.50 129 ASP A CA 1
ATOM 977 C C . ASP A 1 129 ? -2.046 -4.849 -10.140 1.00 94.50 129 ASP A C 1
ATOM 979 O O . ASP A 1 129 ? -1.403 -4.555 -11.154 1.00 94.50 129 ASP A O 1
ATOM 983 N N . PHE A 1 130 ? -1.511 -5.535 -9.129 1.00 93.75 130 PHE A N 1
ATOM 984 C CA . PHE A 1 130 ? -0.192 -6.172 -9.168 1.00 93.75 130 PHE A CA 1
ATOM 985 C C . PHE A 1 130 ? -0.333 -7.674 -8.873 1.00 93.75 130 PHE A C 1
ATOM 987 O O . PHE A 1 130 ? -0.142 -8.105 -7.732 1.00 93.75 130 PHE A O 1
ATOM 994 N N . PRO A 1 131 ? -0.657 -8.500 -9.885 1.00 93.81 131 PRO A N 1
ATOM 995 C CA . PRO A 1 131 ? -0.967 -9.919 -9.684 1.00 93.81 131 PRO A CA 1
ATOM 996 C C . PRO A 1 131 ? 0.224 -10.752 -9.190 1.00 93.81 131 PRO A C 1
ATOM 998 O O . PRO A 1 131 ? 0.028 -11.807 -8.590 1.00 93.81 131 PRO A O 1
ATOM 1001 N N . GLU A 1 132 ? 1.447 -10.283 -9.444 1.00 92.62 132 GLU A N 1
ATOM 1002 C CA . GLU A 1 132 ? 2.697 -11.005 -9.184 1.00 92.62 132 GLU A CA 1
ATOM 1003 C C . GLU A 1 132 ? 3.565 -10.368 -8.084 1.00 92.62 132 GLU A C 1
ATOM 1005 O O . GLU A 1 132 ? 4.608 -10.917 -7.743 1.00 92.62 132 GLU A O 1
ATOM 1010 N N . LEU A 1 133 ? 3.148 -9.235 -7.503 1.00 93.69 133 LEU A N 1
ATOM 1011 C CA . LEU A 1 133 ? 3.929 -8.547 -6.472 1.00 93.69 133 LEU A CA 1
ATOM 1012 C C . LEU A 1 133 ? 3.898 -9.326 -5.154 1.00 93.69 133 LEU A C 1
ATOM 1014 O O . LEU A 1 133 ? 2.825 -9.517 -4.587 1.00 93.69 133 LEU A O 1
ATOM 1018 N N . VAL A 1 134 ? 5.072 -9.712 -4.651 1.00 95.50 134 VAL A N 1
ATOM 1019 C CA . VAL A 1 134 ? 5.244 -10.460 -3.393 1.00 95.50 134 VAL A CA 1
ATOM 1020 C C . VAL A 1 134 ? 5.837 -9.581 -2.292 1.00 95.50 134 VAL A C 1
ATOM 1022 O O . VAL A 1 134 ? 5.344 -9.576 -1.164 1.00 95.50 134 VAL A O 1
ATOM 1025 N N . ASN A 1 135 ? 6.864 -8.796 -2.610 1.00 94.75 135 ASN A N 1
ATOM 1026 C CA . ASN A 1 135 ? 7.600 -7.960 -1.669 1.00 94.75 135 ASN A CA 1
ATOM 1027 C C . ASN A 1 135 ? 7.710 -6.527 -2.194 1.00 94.75 135 ASN A C 1
ATOM 1029 O O . ASN A 1 135 ? 8.086 -6.298 -3.344 1.00 94.75 135 ASN A O 1
ATOM 1033 N N . VAL A 1 136 ? 7.465 -5.552 -1.325 1.00 94.44 136 VAL A N 1
ATOM 1034 C CA . VAL A 1 136 ? 7.697 -4.138 -1.634 1.00 94.44 136 VAL A CA 1
ATOM 1035 C C . VAL A 1 136 ? 8.347 -3.437 -0.448 1.00 94.44 136 VAL A C 1
ATOM 1037 O O . VAL A 1 136 ? 8.008 -3.722 0.705 1.00 94.44 136 VAL A O 1
ATOM 1040 N N . SER A 1 137 ? 9.283 -2.518 -0.701 1.00 93.88 137 SER A N 1
ATOM 1041 C CA . SER A 1 137 ? 9.803 -1.691 0.396 1.00 93.88 137 SER A CA 1
ATOM 1042 C C . SER A 1 137 ? 8.822 -0.574 0.725 1.00 93.88 137 SER A C 1
ATOM 1044 O O . SER A 1 137 ? 8.383 -0.467 1.867 1.00 93.88 137 SER A O 1
ATOM 1046 N N . GLU A 1 138 ? 8.405 0.207 -0.267 1.00 95.12 138 GLU A N 1
ATOM 1047 C CA . GLU A 1 138 ? 7.467 1.316 -0.072 1.00 95.12 138 GLU A CA 1
ATOM 1048 C C . GLU A 1 138 ? 6.344 1.279 -1.107 1.00 95.12 138 GLU A C 1
ATOM 1050 O O . GLU A 1 138 ? 6.581 1.079 -2.294 1.00 95.12 138 GLU A O 1
ATOM 1055 N N . PHE A 1 139 ? 5.103 1.461 -0.669 1.00 96.19 139 PHE A N 1
ATOM 1056 C CA . PHE A 1 139 ? 3.956 1.522 -1.569 1.00 96.19 139 PHE A CA 1
ATOM 1057 C C . PHE A 1 139 ? 3.164 2.784 -1.280 1.00 96.19 139 PHE A C 1
ATOM 1059 O O . PHE A 1 139 ? 2.534 2.905 -0.234 1.00 96.19 139 PHE A O 1
ATOM 1066 N N . GLU A 1 140 ? 3.152 3.709 -2.221 1.00 96.44 140 GLU A N 1
ATOM 1067 C CA . GLU A 1 140 ? 2.458 4.976 -2.120 1.00 96.44 140 GLU A CA 1
ATOM 1068 C C . GLU A 1 140 ? 1.517 5.182 -3.290 1.00 96.44 140 GLU A C 1
ATOM 1070 O O . GLU A 1 140 ? 1.914 5.226 -4.454 1.00 96.44 140 GLU A O 1
ATOM 1075 N N . LEU A 1 141 ? 0.255 5.380 -2.944 1.00 95.69 141 LEU A N 1
ATOM 1076 C CA . LEU A 1 141 ? -0.778 5.820 -3.853 1.00 95.69 141 LEU A CA 1
ATOM 1077 C C . LEU A 1 141 ? -1.467 7.006 -3.194 1.00 95.69 141 LEU A C 1
ATOM 1079 O O . LEU A 1 141 ? -2.200 6.828 -2.224 1.00 95.69 141 LEU A O 1
ATOM 1083 N N . THR A 1 142 ? -1.208 8.220 -3.671 1.00 94.56 142 THR A N 1
ATOM 1084 C CA . THR A 1 142 ? -1.768 9.436 -3.075 1.00 94.56 142 THR A CA 1
ATOM 1085 C C . THR A 1 142 ? -2.636 10.197 -4.056 1.00 94.56 142 THR A C 1
ATOM 1087 O O . THR A 1 142 ? -2.387 10.197 -5.263 1.00 94.56 142 THR A O 1
ATOM 1090 N N . TRP A 1 143 ? -3.668 10.860 -3.522 1.00 92.75 143 TRP A N 1
ATOM 1091 C CA . TRP A 1 143 ? -4.613 11.638 -4.321 1.00 92.75 143 TRP A CA 1
ATOM 1092 C C . TRP A 1 143 ? -5.267 10.799 -5.427 1.00 92.75 143 TRP A C 1
ATOM 1094 O O . TRP A 1 143 ? -5.414 11.245 -6.561 1.00 92.75 143 TRP A O 1
ATOM 1104 N N . ALA A 1 144 ? -5.645 9.564 -5.094 1.00 94.56 144 ALA A N 1
ATOM 1105 C CA . ALA A 1 144 ? -6.184 8.582 -6.029 1.00 94.56 144 ALA A CA 1
ATOM 1106 C C . ALA A 1 144 ? -7.677 8.324 -5.782 1.00 94.56 144 ALA A C 1
ATOM 1108 O O . ALA A 1 144 ? -8.117 7.187 -5.619 1.00 94.56 144 ALA A O 1
ATOM 1109 N N . ASP A 1 145 ? -8.469 9.394 -5.732 1.00 94.75 145 ASP A N 1
ATOM 1110 C CA . ASP A 1 145 ? -9.881 9.358 -5.329 1.00 94.75 145 ASP A CA 1
ATOM 1111 C C . ASP A 1 145 ? -10.823 8.679 -6.333 1.00 94.75 145 ASP A C 1
ATOM 1113 O O . ASP A 1 145 ? -12.010 8.533 -6.060 1.00 94.75 145 ASP A O 1
ATOM 1117 N N . LYS A 1 146 ? -10.311 8.244 -7.486 1.00 95.50 146 LYS A N 1
ATOM 1118 C CA . LYS A 1 146 ? -11.064 7.517 -8.519 1.00 95.50 146 LYS A CA 1
ATOM 1119 C C . LYS A 1 146 ? -10.829 6.011 -8.503 1.00 95.50 146 LYS A C 1
ATOM 1121 O O . LYS A 1 146 ? -11.526 5.296 -9.223 1.00 95.50 146 LYS A O 1
ATOM 1126 N N . VAL A 1 147 ? -9.885 5.526 -7.696 1.00 96.50 147 VAL A N 1
ATOM 1127 C CA . VAL A 1 147 ? -9.554 4.102 -7.619 1.00 96.50 147 VAL A CA 1
ATOM 1128 C C . VAL A 1 147 ? -10.683 3.357 -6.915 1.00 96.50 147 VAL A C 1
ATOM 1130 O O . VAL A 1 147 ? -10.889 3.512 -5.715 1.00 96.50 147 VAL A O 1
ATOM 1133 N N . GLY A 1 148 ? -11.421 2.553 -7.680 1.00 96.38 148 GLY A N 1
ATOM 1134 C CA . GLY A 1 148 ? -12.485 1.682 -7.177 1.00 96.38 148 GLY A CA 1
ATOM 1135 C C . GLY A 1 148 ? -12.069 0.217 -7.052 1.00 96.38 148 GLY A C 1
ATOM 1136 O O . GLY A 1 148 ? -12.748 -0.546 -6.370 1.00 96.38 148 GLY A O 1
ATOM 1137 N N . THR A 1 149 ? -10.965 -0.182 -7.690 1.00 96.62 149 THR A N 1
ATOM 1138 C CA . THR A 1 149 ? -10.413 -1.540 -7.603 1.00 96.62 149 THR A CA 1
ATOM 1139 C C . THR A 1 149 ? -8.927 -1.497 -7.270 1.00 96.62 149 THR A C 1
ATOM 1141 O O . THR A 1 149 ? -8.170 -0.721 -7.849 1.00 96.62 149 THR A O 1
ATOM 1144 N N . PHE A 1 150 ? -8.503 -2.325 -6.324 1.00 97.25 150 PHE A N 1
ATOM 1145 C CA . PHE A 1 150 ? -7.107 -2.445 -5.928 1.00 97.25 150 PHE A CA 1
ATOM 1146 C C . PHE A 1 150 ? -6.827 -3.905 -5.581 1.00 97.25 150 PHE A C 1
ATOM 1148 O O . PHE A 1 150 ? -7.426 -4.411 -4.630 1.00 97.25 150 PHE A O 1
ATOM 1155 N N . ASP A 1 151 ? -5.965 -4.571 -6.350 1.00 96.62 151 ASP A N 1
ATOM 1156 C CA . ASP A 1 151 ? -5.708 -6.004 -6.186 1.00 96.62 151 ASP A CA 1
ATOM 1157 C C . ASP A 1 151 ? -4.207 -6.328 -6.156 1.00 96.62 151 ASP A C 1
ATOM 1159 O O . ASP A 1 151 ? -3.456 -6.072 -7.100 1.00 96.62 151 ASP A O 1
ATOM 1163 N N . VAL A 1 152 ? -3.758 -6.901 -5.040 1.00 96.56 152 VAL A N 1
ATOM 1164 C CA . VAL A 1 152 ? -2.357 -7.280 -4.784 1.00 96.56 152 VAL A CA 1
ATOM 1165 C C . VAL A 1 152 ? -2.298 -8.655 -4.102 1.00 96.56 152 VAL A C 1
ATOM 1167 O O . VAL A 1 152 ? -1.805 -8.798 -2.980 1.00 96.56 152 VAL A O 1
ATOM 1170 N N . PRO A 1 153 ? -2.833 -9.708 -4.747 1.00 97.25 153 PRO A N 1
ATOM 1171 C CA . PRO A 1 153 ? -3.208 -10.947 -4.067 1.00 97.25 153 PRO A CA 1
ATOM 1172 C C . PRO A 1 153 ? -2.008 -11.740 -3.535 1.00 97.25 153 PRO A C 1
ATOM 1174 O O . PRO A 1 153 ? -2.146 -12.506 -2.580 1.00 97.25 153 PRO A O 1
ATOM 1177 N N . LYS A 1 154 ? -0.824 -11.563 -4.130 1.00 97.62 154 LYS A N 1
ATOM 1178 C CA . LYS A 1 154 ? 0.412 -12.254 -3.739 1.00 97.62 154 LYS A CA 1
ATOM 1179 C C . LYS A 1 154 ? 1.295 -11.447 -2.791 1.00 97.62 154 LYS A C 1
ATOM 1181 O O . LYS A 1 154 ? 2.334 -11.957 -2.394 1.00 97.62 154 LYS A O 1
ATOM 1186 N N . LEU A 1 155 ? 0.898 -10.233 -2.402 1.00 97.69 155 LEU A N 1
ATOM 1187 C CA . LEU A 1 155 ? 1.732 -9.390 -1.553 1.00 97.69 155 LEU A CA 1
ATOM 1188 C C . LEU A 1 155 ? 1.863 -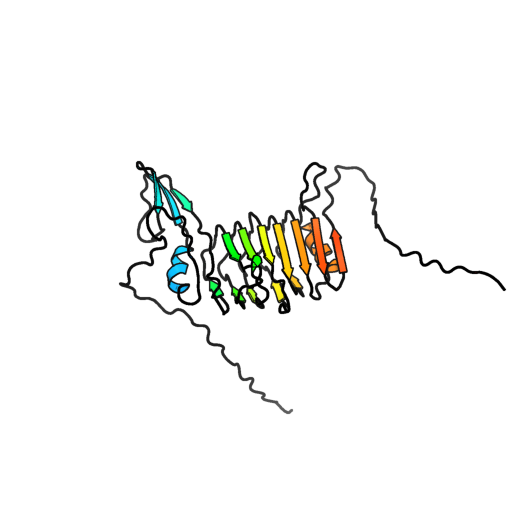10.016 -0.163 1.00 97.69 155 LEU A C 1
ATOM 1190 O O . LEU A 1 155 ? 0.885 -10.100 0.575 1.00 97.69 155 LEU A O 1
ATOM 1194 N N . GLU A 1 156 ? 3.077 -10.412 0.203 1.00 98.12 156 GLU A N 1
ATOM 1195 C CA . GLU A 1 156 ? 3.410 -11.047 1.479 1.00 98.12 156 GLU A CA 1
ATOM 1196 C C . GLU A 1 156 ? 4.042 -10.069 2.473 1.00 98.12 156 GLU A C 1
ATOM 1198 O O . GLU A 1 156 ? 3.894 -10.238 3.692 1.00 98.12 156 GLU A O 1
ATOM 1203 N N . ARG A 1 157 ? 4.757 -9.052 1.970 1.00 97.81 157 ARG A N 1
ATOM 1204 C CA . ARG A 1 157 ? 5.653 -8.231 2.789 1.00 97.81 157 ARG A CA 1
ATOM 1205 C C . ARG A 1 157 ? 5.752 -6.777 2.330 1.00 97.81 157 ARG A C 1
ATOM 1207 O O . ARG A 1 157 ? 6.090 -6.495 1.183 1.00 97.81 157 ARG A O 1
ATOM 1214 N N . VAL A 1 158 ? 5.557 -5.867 3.286 1.00 97.44 158 VAL A N 1
ATOM 1215 C CA . VAL A 1 158 ? 5.841 -4.428 3.163 1.00 97.44 158 VAL A CA 1
ATOM 1216 C C . VAL A 1 158 ? 6.924 -4.047 4.177 1.00 97.44 158 VAL A C 1
ATOM 1218 O O . VAL A 1 158 ? 6.650 -3.988 5.378 1.00 97.44 158 VAL A O 1
ATOM 1221 N N . GLU A 1 159 ? 8.154 -3.809 3.718 1.00 94.62 159 GLU A N 1
ATOM 1222 C CA . GLU A 1 159 ? 9.316 -3.560 4.600 1.00 94.62 159 GLU A CA 1
ATOM 1223 C C . GLU A 1 159 ? 9.354 -2.148 5.202 1.00 94.62 159 GLU A C 1
ATOM 1225 O O . GLU A 1 159 ? 9.834 -1.951 6.319 1.00 94.62 159 GLU A O 1
ATOM 1230 N N . GLY A 1 160 ? 8.863 -1.152 4.471 1.00 93.38 160 GLY A N 1
ATOM 1231 C CA . GLY A 1 160 ? 8.849 0.260 4.845 1.00 93.38 160 GLY A CA 1
ATOM 1232 C C . GLY A 1 160 ? 7.458 0.704 5.276 1.00 93.38 160 GLY A C 1
ATOM 1233 O O . GLY A 1 160 ? 7.076 0.571 6.440 1.00 93.38 160 GLY A O 1
ATOM 1234 N N . TYR A 1 161 ? 6.693 1.256 4.344 1.00 94.31 161 TYR A N 1
ATOM 1235 C CA . TYR A 1 161 ? 5.320 1.674 4.596 1.00 94.31 161 TYR A CA 1
ATOM 1236 C C . TYR A 1 161 ? 4.450 1.476 3.361 1.00 94.31 161 TYR A C 1
ATOM 1238 O O . TYR A 1 161 ? 4.912 1.579 2.227 1.00 94.31 161 TYR A O 1
ATOM 1246 N N . MET A 1 162 ? 3.173 1.210 3.603 1.00 97.25 162 MET A N 1
ATOM 1247 C CA . MET A 1 162 ? 2.125 1.256 2.597 1.00 97.25 162 MET A CA 1
ATOM 1248 C C . MET A 1 162 ? 1.185 2.403 2.944 1.00 97.25 162 MET A C 1
ATOM 1250 O O . MET A 1 162 ? 0.570 2.405 4.010 1.00 97.25 162 MET A O 1
ATOM 1254 N N . ASN A 1 163 ? 1.086 3.376 2.049 1.00 97.75 163 ASN A N 1
ATOM 1255 C CA . ASN A 1 163 ? 0.223 4.536 2.149 1.00 97.75 163 ASN A CA 1
ATOM 1256 C C . ASN A 1 163 ? -0.744 4.561 0.962 1.00 97.75 163 ASN A C 1
ATOM 1258 O O . ASN A 1 163 ? -0.360 4.904 -0.155 1.00 97.75 163 ASN A O 1
ATOM 1262 N N . LEU A 1 164 ? -2.001 4.208 1.218 1.00 98.00 164 LEU A N 1
ATOM 1263 C CA . LEU A 1 164 ? -3.088 4.298 0.250 1.00 98.00 164 LEU A CA 1
ATOM 1264 C C . LEU A 1 164 ? -3.994 5.461 0.648 1.00 98.00 164 LEU A C 1
ATOM 1266 O O . LEU A 1 164 ? -4.838 5.331 1.532 1.00 98.00 164 LEU A O 1
ATOM 1270 N N . ASN A 1 165 ? -3.820 6.602 -0.005 1.00 97.25 165 ASN A N 1
ATOM 1271 C CA . ASN A 1 165 ? -4.701 7.753 0.099 1.00 97.25 165 ASN A CA 1
ATOM 1272 C C . ASN A 1 165 ? -5.613 7.829 -1.136 1.00 97.25 165 ASN A C 1
ATOM 1274 O O . ASN A 1 165 ? -5.289 8.437 -2.160 1.00 97.25 165 ASN A O 1
ATOM 1278 N N . LEU A 1 166 ? -6.788 7.230 -0.965 1.00 97.00 166 LEU A N 1
ATOM 1279 C CA . LEU A 1 166 ? -7.918 7.176 -1.889 1.00 97.00 166 LEU A CA 1
ATOM 1280 C C . LEU A 1 166 ? -9.006 8.202 -1.512 1.00 97.00 166 LEU A C 1
ATOM 1282 O O . LEU A 1 166 ? -10.172 8.045 -1.870 1.00 97.00 166 LEU A O 1
ATOM 1286 N N . SER A 1 167 ? -8.672 9.216 -0.704 1.00 94.69 167 SER A N 1
ATOM 1287 C CA . SER A 1 167 ? -9.625 10.263 -0.318 1.00 94.69 167 SER A CA 1
ATOM 1288 C C . SER A 1 167 ? -9.737 11.352 -1.378 1.00 94.69 167 SER A C 1
ATOM 1290 O O . SER A 1 167 ? -8.781 11.644 -2.090 1.00 94.69 167 SER A O 1
ATOM 1292 N N . GLY A 1 168 ? -10.911 11.977 -1.448 1.00 91.56 168 GLY A N 1
ATOM 1293 C CA . GLY A 1 168 ? -11.200 13.078 -2.357 1.00 91.56 168 GLY A CA 1
ATOM 1294 C C . GLY A 1 168 ? -12.657 13.509 -2.255 1.00 91.56 168 GLY A C 1
ATOM 1295 O O . GLY A 1 168 ? -13.316 13.252 -1.244 1.00 91.56 168 GLY A O 1
ATOM 1296 N N . ALA A 1 169 ? -13.168 14.166 -3.296 1.00 90.25 169 ALA A N 1
ATOM 1297 C CA . ALA A 1 169 ? -14.498 14.776 -3.255 1.00 90.25 169 ALA A CA 1
ATOM 1298 C C . ALA A 1 169 ? -15.632 13.737 -3.257 1.00 90.25 169 ALA A C 1
ATOM 1300 O O . ALA A 1 169 ? -16.574 13.863 -2.479 1.00 90.25 169 ALA A O 1
ATOM 1301 N N . ASN A 1 170 ? -15.540 12.719 -4.121 1.00 92.81 170 ASN A N 1
ATOM 1302 C CA . ASN A 1 170 ? -16.552 11.665 -4.270 1.00 92.81 170 ASN A CA 1
ATOM 1303 C C . ASN A 1 170 ? -15.909 10.281 -4.509 1.00 92.81 170 ASN A C 1
ATOM 1305 O O . ASN A 1 170 ? -16.132 9.689 -5.567 1.00 92.81 170 ASN A O 1
ATOM 1309 N N . PRO A 1 171 ? -15.095 9.767 -3.569 1.00 95.69 171 PRO A N 1
ATOM 1310 C CA . PRO A 1 171 ? -14.399 8.503 -3.766 1.00 95.69 171 PRO A CA 1
ATOM 1311 C C . PRO A 1 171 ? -15.361 7.304 -3.806 1.00 95.69 171 PRO A C 1
ATOM 1313 O O . PRO A 1 171 ? -16.294 7.238 -2.988 1.00 95.69 171 PRO A O 1
ATOM 1316 N N . PRO A 1 172 ? -15.153 6.339 -4.725 1.00 97.00 172 PRO A N 1
ATOM 1317 C CA . PRO A 1 172 ? -15.950 5.121 -4.771 1.00 97.00 172 PRO A CA 1
ATOM 1318 C C . PRO A 1 172 ? -15.764 4.317 -3.481 1.00 97.00 172 PRO A C 1
ATOM 1320 O O . PRO A 1 172 ? -14.708 4.361 -2.852 1.00 97.00 172 PRO A O 1
ATOM 1323 N N . ALA A 1 173 ? -16.807 3.590 -3.079 1.00 97.81 173 ALA A N 1
ATOM 1324 C CA . ALA A 1 173 ? -16.685 2.641 -1.981 1.00 97.81 173 ALA A CA 1
ATOM 1325 C C . ALA A 1 173 ? -15.747 1.502 -2.399 1.00 97.81 173 ALA A C 1
ATOM 1327 O O . ALA A 1 173 ? -15.885 0.972 -3.504 1.00 97.81 173 ALA A O 1
ATOM 1328 N N . ILE A 1 174 ? -14.813 1.131 -1.526 1.00 98.00 174 ILE A N 1
ATOM 1329 C CA . ILE A 1 174 ? -13.814 0.100 -1.811 1.00 98.00 174 ILE A CA 1
ATOM 1330 C C . ILE A 1 174 ? -13.664 -0.875 -0.643 1.00 98.00 174 ILE A C 1
ATOM 1332 O O . ILE A 1 174 ? -13.708 -0.494 0.530 1.00 98.00 174 ILE A O 1
ATOM 1336 N N . ASN A 1 175 ? -13.447 -2.142 -0.988 1.00 98.31 175 ASN A N 1
ATOM 1337 C CA . ASN A 1 175 ? -13.027 -3.185 -0.063 1.00 98.31 175 ASN A CA 1
ATOM 1338 C C . ASN A 1 175 ? -11.560 -3.497 -0.342 1.00 98.31 175 ASN A C 1
ATOM 1340 O O . ASN A 1 175 ? -11.199 -3.766 -1.486 1.00 98.31 175 ASN A O 1
ATOM 1344 N N . LEU A 1 176 ? -10.725 -3.458 0.690 1.00 98.44 176 LEU A N 1
ATOM 1345 C CA . LEU A 1 176 ? -9.300 -3.746 0.574 1.00 98.44 176 LEU A CA 1
ATOM 1346 C C . LEU A 1 176 ? -9.032 -5.151 1.109 1.00 98.44 176 LEU A C 1
ATOM 1348 O O . LEU A 1 176 ? -9.312 -5.429 2.273 1.00 98.44 176 LEU A O 1
ATOM 1352 N N . SER A 1 177 ? -8.478 -6.033 0.283 1.00 98.19 177 SER A N 1
ATOM 1353 C CA . SER A 1 177 ? -8.123 -7.392 0.697 1.00 98.19 177 SER A CA 1
ATOM 1354 C C . SER A 1 177 ? -6.656 -7.658 0.393 1.00 98.19 177 SER A C 1
ATOM 1356 O O . SER A 1 177 ? -6.192 -7.420 -0.721 1.00 98.19 177 SER A O 1
ATOM 1358 N N . PHE A 1 178 ? -5.922 -8.142 1.395 1.00 98.25 178 PHE A N 1
ATOM 1359 C CA . PHE A 1 178 ? -4.521 -8.539 1.264 1.00 98.25 178 PHE A CA 1
ATOM 1360 C C . PHE A 1 178 ? -4.369 -9.988 1.742 1.00 98.25 178 PHE A C 1
ATOM 1362 O O . PHE A 1 178 ? -3.919 -10.238 2.866 1.00 98.25 178 PHE A O 1
ATOM 1369 N N . PRO A 1 179 ? -4.786 -10.969 0.923 1.00 98.38 179 PRO A N 1
ATOM 1370 C CA . PRO A 1 179 ? -4.927 -12.353 1.367 1.00 98.38 179 PRO A CA 1
ATOM 1371 C C . PRO A 1 179 ? -3.597 -12.999 1.772 1.00 98.38 179 PRO A C 1
ATOM 1373 O O . PRO A 1 179 ? -3.597 -13.857 2.652 1.00 98.38 179 PRO A O 1
ATOM 1376 N N . SER A 1 180 ? -2.478 -12.564 1.182 1.00 98.50 180 SER A N 1
ATOM 1377 C CA . SER A 1 180 ? -1.142 -13.124 1.437 1.00 98.50 180 SER A CA 1
ATOM 1378 C C . SER A 1 180 ? -0.292 -12.315 2.426 1.00 98.50 180 SER A C 1
ATOM 1380 O O . SER A 1 180 ? 0.763 -12.786 2.845 1.00 98.50 180 SER A O 1
ATOM 1382 N N . LEU A 1 181 ? -0.738 -11.122 2.841 1.00 98.50 181 LEU A N 1
ATOM 1383 C CA . LEU A 1 181 ? 0.103 -10.173 3.578 1.00 98.50 181 LEU A CA 1
ATOM 1384 C C . LEU A 1 181 ? 0.379 -10.666 4.999 1.00 98.50 181 LEU A C 1
ATOM 1386 O O . LEU A 1 181 ? -0.478 -10.584 5.878 1.00 98.50 181 LEU A O 1
ATOM 1390 N N . GLY A 1 182 ? 1.599 -11.153 5.226 1.00 98.25 182 GLY A N 1
ATOM 1391 C CA . GLY A 1 182 ? 2.057 -11.674 6.513 1.00 98.25 182 GLY A CA 1
ATOM 1392 C C . GLY A 1 182 ? 2.789 -10.643 7.367 1.00 98.25 182 GLY A C 1
ATOM 1393 O O . GLY A 1 182 ? 2.703 -10.680 8.602 1.00 98.25 182 GLY A O 1
ATOM 1394 N N . TYR A 1 183 ? 3.485 -9.708 6.719 1.00 97.94 183 TYR A N 1
ATOM 1395 C CA . TYR A 1 183 ? 4.282 -8.676 7.373 1.00 97.94 183 TYR A CA 1
ATOM 1396 C C . TYR A 1 183 ? 4.034 -7.304 6.751 1.00 97.94 183 TYR A C 1
ATOM 1398 O O . TYR A 1 183 ? 4.200 -7.125 5.547 1.00 97.94 183 TYR A O 1
ATOM 1406 N N . ALA A 1 184 ? 3.735 -6.308 7.579 1.00 96.81 184 ALA A N 1
ATOM 1407 C CA . ALA A 1 184 ? 3.696 -4.924 7.133 1.00 96.81 184 ALA A CA 1
ATOM 1408 C C . ALA A 1 184 ? 4.294 -4.010 8.187 1.00 96.81 184 ALA A C 1
ATOM 1410 O O . ALA A 1 184 ? 3.722 -3.852 9.260 1.00 96.81 184 ALA A O 1
ATOM 1411 N N . ARG A 1 185 ? 5.420 -3.357 7.902 1.00 94.75 185 ARG A N 1
ATOM 1412 C CA . ARG A 1 185 ? 6.001 -2.439 8.879 1.00 94.75 185 ARG A CA 1
ATOM 1413 C C . ARG A 1 185 ? 5.005 -1.340 9.246 1.00 94.75 185 ARG A C 1
ATOM 1415 O O . ARG A 1 185 ? 4.693 -1.217 10.424 1.00 94.75 185 ARG A O 1
ATOM 1422 N N . TYR A 1 186 ? 4.438 -0.615 8.289 1.00 95.00 186 TYR A N 1
ATOM 1423 C CA . TYR A 1 186 ? 3.386 0.361 8.580 1.00 95.00 186 TYR A CA 1
ATOM 1424 C C . TYR A 1 186 ? 2.318 0.385 7.489 1.00 95.00 186 TYR A C 1
ATOM 1426 O O . TYR A 1 186 ? 2.649 0.428 6.305 1.00 95.00 186 TYR A O 1
ATOM 1434 N N . LEU A 1 187 ? 1.049 0.382 7.893 1.00 97.38 187 LEU A N 1
ATOM 1435 C CA . LEU A 1 187 ? -0.101 0.505 6.999 1.00 97.38 187 LEU A CA 1
ATOM 1436 C C . LEU A 1 187 ? -0.837 1.816 7.287 1.00 97.38 187 LEU A C 1
ATOM 1438 O O . LEU A 1 187 ? -1.240 2.067 8.421 1.00 97.38 187 LEU A O 1
ATOM 1442 N N . SER A 1 188 ? -1.039 2.632 6.260 1.00 97.88 188 SER A N 1
ATOM 1443 C CA . SER A 1 188 ? -1.817 3.869 6.288 1.00 97.88 188 SER A CA 1
ATOM 1444 C C . SER A 1 188 ? -2.849 3.819 5.173 1.00 97.88 188 SER A C 1
ATOM 1446 O O . SER A 1 188 ? -2.495 3.858 3.998 1.00 97.88 188 SER A O 1
ATOM 1448 N N . LEU A 1 189 ? -4.123 3.701 5.535 1.00 98.44 189 LEU A N 1
ATOM 1449 C CA . LEU A 1 189 ? -5.225 3.512 4.597 1.00 98.44 189 LEU A CA 1
ATOM 1450 C C . LEU A 1 189 ? -6.245 4.632 4.793 1.00 98.44 189 LEU A C 1
ATOM 1452 O O . LEU A 1 189 ? -6.799 4.796 5.879 1.00 98.44 189 LEU A O 1
ATOM 1456 N N . MET A 1 190 ? -6.513 5.405 3.750 1.00 98.31 190 MET A N 1
ATOM 1457 C CA . MET A 1 190 ? -7.433 6.534 3.789 1.00 98.31 190 MET A CA 1
ATOM 1458 C C . MET A 1 190 ? -8.338 6.526 2.557 1.00 98.31 190 MET A C 1
ATOM 1460 O O . MET A 1 190 ? -7.852 6.398 1.440 1.00 98.31 190 MET A O 1
ATOM 1464 N N . GLY A 1 191 ? -9.651 6.683 2.742 1.00 98.06 191 GLY A N 1
ATOM 1465 C CA . GLY A 1 191 ? -10.615 6.673 1.633 1.00 98.06 191 GLY A CA 1
ATOM 1466 C C . GLY A 1 191 ? -12.025 6.269 2.055 1.00 98.06 191 GLY A C 1
ATOM 1467 O O . GLY A 1 191 ? -12.324 6.184 3.242 1.00 98.06 191 GLY A O 1
ATOM 1468 N N . ASN A 1 192 ? -12.905 5.994 1.093 1.00 98.25 192 ASN A N 1
ATOM 1469 C CA . ASN A 1 192 ? -14.249 5.465 1.354 1.00 98.25 192 ASN A CA 1
ATOM 1470 C C . ASN A 1 192 ? -14.208 3.930 1.480 1.00 98.25 192 ASN A C 1
ATOM 1472 O O . ASN A 1 192 ? -14.596 3.204 0.571 1.00 98.25 192 ASN A O 1
ATOM 1476 N N . ILE A 1 193 ? -13.644 3.445 2.590 1.00 98.56 193 ILE A N 1
ATOM 1477 C CA . ILE A 1 193 ? -13.321 2.026 2.793 1.00 98.56 193 ILE A CA 1
ATOM 1478 C C . ILE A 1 193 ? -14.438 1.337 3.587 1.00 98.56 193 ILE A C 1
ATOM 1480 O O . ILE A 1 193 ? -14.69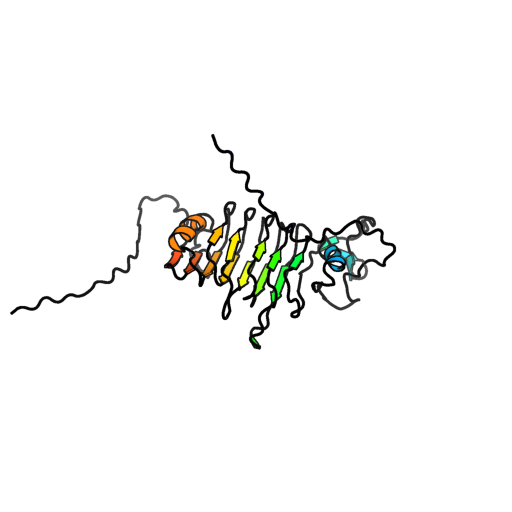9 1.698 4.739 1.00 98.56 193 ILE A O 1
ATOM 1484 N N . ASP A 1 194 ? -15.069 0.325 2.999 1.00 97.94 194 ASP A N 1
ATOM 1485 C CA . ASP A 1 194 ? -16.170 -0.416 3.628 1.00 97.94 194 ASP A CA 1
ATOM 1486 C C . ASP A 1 194 ? -15.700 -1.691 4.344 1.00 97.94 194 ASP A C 1
ATOM 1488 O O . ASP A 1 194 ? -16.278 -2.062 5.369 1.00 97.94 194 ASP A O 1
ATOM 1492 N N . ALA A 1 195 ? -14.626 -2.323 3.865 1.00 98.25 195 ALA A N 1
ATOM 1493 C CA . ALA A 1 195 ? -14.036 -3.512 4.475 1.00 98.25 195 ALA A CA 1
ATOM 1494 C C . ALA A 1 195 ? -12.514 -3.564 4.279 1.00 98.25 195 ALA A C 1
ATOM 1496 O O . ALA A 1 195 ? -11.987 -3.071 3.279 1.00 98.25 195 ALA A O 1
ATOM 1497 N N . ILE A 1 196 ? -11.821 -4.181 5.241 1.00 98.62 196 ILE A N 1
ATOM 1498 C CA . ILE A 1 196 ? -10.385 -4.469 5.186 1.00 98.62 196 ILE A CA 1
ATOM 1499 C C . ILE A 1 196 ? -10.165 -5.910 5.648 1.00 98.62 196 ILE A C 1
ATOM 1501 O O . ILE A 1 196 ? -10.531 -6.253 6.772 1.00 98.62 196 ILE A O 1
ATOM 1505 N N . GLU A 1 197 ? -9.517 -6.725 4.822 1.00 98.38 197 GLU A N 1
ATOM 1506 C CA . GLU A 1 197 ? -9.217 -8.127 5.121 1.00 98.38 197 GLU A CA 1
ATOM 1507 C C . GLU A 1 197 ? -7.705 -8.374 5.152 1.00 98.38 197 GLU A C 1
ATOM 1509 O O . GLU A 1 197 ? -6.994 -8.139 4.173 1.00 98.38 197 GLU A O 1
ATOM 1514 N N . LEU A 1 198 ? -7.219 -8.865 6.296 1.00 98.25 198 LEU A N 1
ATOM 1515 C CA . LEU A 1 198 ? -5.801 -9.129 6.573 1.00 98.25 198 LEU A CA 1
ATOM 1516 C C . LEU A 1 198 ? -5.618 -10.533 7.192 1.00 98.25 198 LEU A C 1
ATOM 1518 O O . LEU A 1 198 ? -5.081 -10.654 8.297 1.00 98.25 198 LEU A O 1
ATOM 1522 N N . PRO A 1 199 ? -6.101 -11.609 6.538 1.00 98.12 199 PRO A N 1
ATOM 1523 C CA . PRO A 1 199 ? -6.254 -12.923 7.171 1.00 98.12 199 PRO A CA 1
ATOM 1524 C C . PRO A 1 199 ? -4.926 -13.548 7.615 1.00 98.12 199 PRO A C 1
ATOM 1526 O O . PRO A 1 199 ? -4.883 -14.249 8.629 1.00 98.12 199 PRO A O 1
ATOM 1529 N N . LEU A 1 200 ? -3.841 -13.288 6.880 1.00 98.25 200 LEU A N 1
ATOM 1530 C CA . LEU A 1 200 ? -2.516 -13.841 7.163 1.00 98.25 200 LEU A CA 1
ATOM 1531 C C . LEU A 1 200 ? -1.589 -12.881 7.906 1.00 98.25 200 LEU A C 1
ATOM 1533 O O . LEU A 1 200 ? -0.461 -13.274 8.207 1.00 98.25 200 LEU A O 1
ATOM 1537 N N . LEU A 1 201 ? -2.051 -11.683 8.281 1.00 98.06 201 LEU A N 1
ATOM 1538 C CA . LEU A 1 201 ? -1.200 -10.718 8.967 1.00 98.06 201 LEU A CA 1
ATOM 1539 C C . LEU A 1 201 ? -0.751 -11.276 10.321 1.00 98.06 201 LEU A C 1
ATOM 1541 O O . LEU A 1 201 ? -1.551 -11.668 11.181 1.00 98.06 201 LEU A O 1
ATOM 1545 N N . GLN A 1 202 ? 0.565 -11.319 10.506 1.00 96.50 202 GLN A N 1
ATOM 1546 C CA . GLN A 1 202 ? 1.205 -11.818 11.721 1.00 96.50 202 GLN A CA 1
ATOM 1547 C C . GLN A 1 202 ? 1.929 -10.714 12.475 1.00 96.50 202 GLN A C 1
ATOM 1549 O O . GLN A 1 202 ? 1.979 -10.761 13.705 1.00 96.50 202 GLN A O 1
ATOM 1554 N N . ASN A 1 203 ? 2.491 -9.746 11.751 1.00 94.88 203 ASN A N 1
ATOM 1555 C CA . ASN A 1 203 ? 3.297 -8.696 12.344 1.00 94.88 203 ASN A CA 1
ATOM 1556 C C . ASN A 1 203 ? 3.102 -7.371 11.608 1.00 94.88 203 ASN A C 1
ATOM 1558 O O . ASN A 1 203 ? 3.336 -7.283 10.400 1.00 94.88 203 ASN A O 1
ATOM 1562 N N . ALA A 1 204 ? 2.730 -6.345 12.366 1.00 95.06 204 ALA A N 1
ATOM 1563 C CA . ALA A 1 204 ? 2.816 -4.967 11.935 1.00 95.06 204 ALA A CA 1
ATOM 1564 C C . ALA A 1 204 ? 3.422 -4.070 13.011 1.00 95.06 204 ALA A C 1
ATOM 1566 O O . ALA A 1 204 ? 3.214 -4.297 14.201 1.00 95.06 204 ALA A O 1
ATOM 1567 N N . THR A 1 205 ? 4.158 -3.031 12.614 1.00 92.38 205 THR A N 1
ATOM 1568 C CA . THR A 1 205 ? 4.568 -2.010 13.594 1.00 92.38 205 THR A CA 1
ATOM 1569 C C . THR A 1 205 ? 3.346 -1.174 13.930 1.00 92.38 205 THR A C 1
ATOM 1571 O O . THR A 1 205 ? 2.933 -1.175 15.078 1.00 92.38 205 THR A O 1
ATOM 1574 N N . GLY A 1 206 ? 2.690 -0.591 12.924 1.00 93.12 206 GLY A N 1
ATOM 1575 C CA . GLY A 1 206 ? 1.510 0.250 13.117 1.00 93.12 206 GLY A CA 1
ATOM 1576 C C . GLY A 1 206 ? 0.487 0.135 12.003 1.00 93.12 206 GLY A C 1
ATOM 1577 O O . GLY A 1 206 ? 0.832 -0.178 10.860 1.00 93.12 206 GLY A O 1
ATOM 1578 N N . ILE A 1 207 ? -0.771 0.408 12.343 1.00 96.62 207 ILE A N 1
ATOM 1579 C CA . ILE A 1 207 ? -1.874 0.418 11.384 1.00 96.62 207 ILE A CA 1
ATOM 1580 C C . ILE A 1 207 ? -2.743 1.648 11.647 1.00 96.62 207 ILE A C 1
ATOM 1582 O O . ILE A 1 207 ? -3.298 1.807 12.732 1.00 96.62 207 ILE A O 1
ATOM 1586 N N . ASN A 1 208 ? -2.877 2.509 10.644 1.00 97.44 208 ASN A N 1
ATOM 1587 C CA . ASN A 1 208 ? -3.723 3.692 10.679 1.00 97.44 208 ASN A CA 1
ATOM 1588 C C . ASN A 1 208 ? -4.750 3.632 9.546 1.00 97.44 208 ASN A C 1
ATOM 1590 O O . ASN A 1 208 ? -4.390 3.540 8.374 1.00 97.44 208 ASN A O 1
ATOM 1594 N N . VAL A 1 209 ? -6.028 3.695 9.904 1.00 98.38 209 VAL A N 1
ATOM 1595 C CA . VAL A 1 209 ? -7.147 3.696 8.969 1.00 98.38 209 VAL A CA 1
ATOM 1596 C C . VAL A 1 209 ? -8.011 4.925 9.200 1.00 98.38 209 VAL A C 1
ATOM 1598 O O . VAL A 1 209 ? -8.532 5.150 10.293 1.00 98.38 209 VAL A O 1
ATOM 1601 N N . MET A 1 210 ? -8.212 5.701 8.141 1.00 98.25 210 MET A N 1
ATOM 1602 C CA . MET A 1 210 ? -9.140 6.826 8.102 1.00 98.25 210 MET A CA 1
ATOM 1603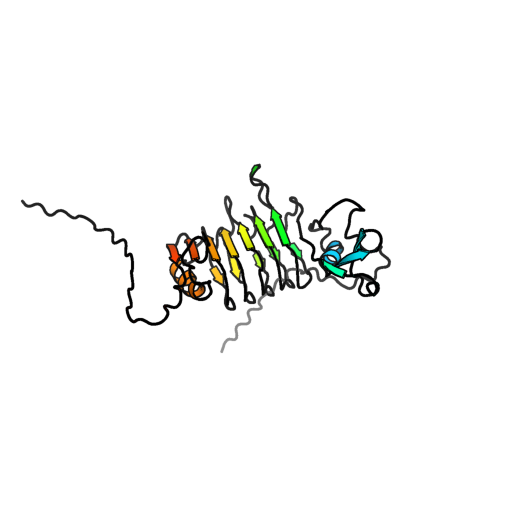 C C . MET A 1 210 ? -10.161 6.599 6.992 1.00 98.25 210 MET A C 1
ATOM 1605 O O . MET A 1 210 ? -9.985 7.015 5.847 1.00 98.25 210 MET A O 1
ATOM 1609 N N . SER A 1 211 ? -11.238 5.907 7.343 1.00 98.31 211 SER A N 1
ATOM 1610 C CA . SER A 1 211 ? -12.328 5.607 6.432 1.00 98.31 211 SER A CA 1
ATOM 1611 C C . SER A 1 211 ? -13.442 6.657 6.502 1.00 98.31 211 SER A C 1
ATOM 1613 O O . SER A 1 211 ? -13.878 7.069 7.575 1.00 98.31 211 SER A O 1
ATOM 1615 N N . THR A 1 212 ? -13.969 7.060 5.350 1.00 97.94 212 THR A N 1
ATOM 1616 C CA . THR A 1 212 ? -15.259 7.756 5.235 1.00 97.94 212 THR A CA 1
ATOM 1617 C C . THR A 1 212 ? -16.415 6.799 4.927 1.00 97.94 212 THR A C 1
ATOM 1619 O O . THR A 1 212 ? -17.556 7.252 4.839 1.00 97.94 212 THR A O 1
ATOM 1622 N N . GLY A 1 213 ? -16.137 5.501 4.794 1.00 96.81 213 GLY A N 1
ATOM 1623 C CA . GLY A 1 213 ? -17.105 4.438 4.532 1.00 96.81 213 GLY A CA 1
ATOM 1624 C C . GLY A 1 213 ? -17.694 3.809 5.797 1.00 96.81 213 GLY A C 1
ATOM 1625 O O . GLY A 1 213 ? -17.718 4.405 6.882 1.00 96.81 213 GLY A O 1
ATOM 1626 N N . ASN A 1 214 ? -18.193 2.585 5.638 1.00 97.12 214 ASN A N 1
ATOM 1627 C CA . ASN A 1 214 ? -18.962 1.820 6.620 1.00 97.12 214 ASN A CA 1
ATOM 1628 C C . ASN A 1 214 ? -18.142 0.757 7.372 1.00 97.12 214 ASN A C 1
ATOM 1630 O O . ASN A 1 214 ? -18.743 -0.154 7.954 1.00 97.12 214 ASN A O 1
ATOM 1634 N N . LEU A 1 215 ? -16.810 0.857 7.375 1.00 98.06 215 LEU A N 1
ATOM 1635 C CA . LEU A 1 215 ? -15.935 -0.026 8.147 1.00 98.06 215 LEU A CA 1
ATOM 1636 C C . LEU A 1 215 ? -16.323 -0.010 9.633 1.00 98.06 215 LEU A C 1
ATOM 1638 O O . LEU A 1 215 ? -16.394 1.052 10.245 1.00 98.06 215 LEU A O 1
ATOM 1642 N N . ASP A 1 216 ? -16.565 -1.176 10.232 1.00 97.88 216 ASP A N 1
ATOM 1643 C CA . ASP A 1 216 ? -16.744 -1.282 11.683 1.00 97.88 216 ASP A CA 1
ATOM 1644 C C . ASP A 1 216 ? -15.372 -1.274 12.363 1.00 97.88 216 ASP A C 1
ATOM 1646 O O . ASP A 1 216 ? -14.738 -2.313 12.560 1.00 97.88 216 ASP A O 1
ATOM 1650 N N . CYS A 1 217 ? -14.894 -0.074 12.693 1.00 98.25 217 CYS A N 1
ATOM 1651 C CA . CYS A 1 217 ? -13.579 0.101 13.293 1.00 98.25 217 CYS A CA 1
ATOM 1652 C C . CYS A 1 217 ? -13.406 -0.656 14.617 1.00 98.25 217 CYS A C 1
ATOM 1654 O O . CYS A 1 217 ? -12.297 -1.092 14.909 1.00 98.25 217 CYS A O 1
ATOM 1656 N N . THR A 1 218 ? -14.461 -0.825 15.421 1.00 97.06 218 THR A N 1
ATOM 1657 C CA . THR A 1 218 ? -14.361 -1.499 16.723 1.00 97.06 218 THR A CA 1
ATOM 1658 C C . THR A 1 218 ? -14.129 -2.995 16.551 1.00 97.06 218 THR A C 1
ATOM 1660 O O . THR A 1 218 ? -13.233 -3.542 17.196 1.00 97.06 218 THR A O 1
ATOM 1663 N N . VAL A 1 219 ? -14.900 -3.641 15.671 1.00 97.25 219 VAL A N 1
ATOM 1664 C CA . VAL A 1 219 ? -14.731 -5.070 15.367 1.00 97.25 219 VAL A CA 1
ATOM 1665 C C . VAL A 1 219 ? -13.390 -5.303 14.680 1.00 97.25 219 VAL A C 1
ATOM 1667 O O . VAL A 1 219 ? -12.582 -6.094 15.162 1.00 97.25 219 VAL A O 1
ATOM 1670 N N . TRP A 1 220 ? -13.104 -4.544 13.622 1.00 97.88 220 TRP A N 1
ATOM 1671 C CA . TRP A 1 220 ? -11.888 -4.718 12.834 1.00 97.88 220 TRP A CA 1
ATOM 1672 C C . TRP A 1 220 ? -10.610 -4.486 13.659 1.00 97.88 220 TRP A C 1
ATOM 1674 O O . TRP A 1 220 ? -9.686 -5.298 13.622 1.00 97.88 220 TRP A O 1
ATOM 1684 N N . ALA A 1 221 ? -10.550 -3.426 14.476 1.00 97.38 221 ALA A N 1
ATOM 1685 C CA . ALA A 1 221 ? -9.363 -3.158 15.288 1.00 97.38 221 ALA A CA 1
ATOM 1686 C C . ALA A 1 221 ? -9.110 -4.251 16.340 1.00 97.38 221 ALA A C 1
ATOM 1688 O O . ALA A 1 221 ? -7.953 -4.550 16.643 1.00 97.38 221 ALA A O 1
ATOM 1689 N N . ALA A 1 222 ? -10.168 -4.862 16.887 1.00 96.31 222 ALA A N 1
ATOM 1690 C CA . ALA A 1 222 ? -10.042 -5.968 17.834 1.00 96.31 222 ALA A CA 1
ATOM 1691 C C . ALA A 1 222 ? -9.411 -7.217 17.191 1.00 96.31 222 ALA A C 1
ATOM 1693 O O . ALA A 1 222 ? -8.663 -7.933 17.860 1.00 96.31 222 ALA A O 1
ATOM 1694 N N . GLU A 1 223 ? -9.656 -7.454 15.901 1.00 96.56 223 GLU A N 1
ATOM 1695 C CA . GLU A 1 223 ? -9.064 -8.567 15.151 1.00 96.56 223 GLU A CA 1
ATOM 1696 C C . GLU A 1 223 ? -7.559 -8.362 14.917 1.00 96.56 223 GLU A C 1
ATOM 1698 O O . GLU A 1 223 ? -6.757 -9.283 15.114 1.00 96.56 223 GLU A O 1
ATOM 1703 N N . VAL A 1 224 ? -7.147 -7.141 14.555 1.00 96.69 224 VAL A N 1
ATOM 1704 C CA . VAL A 1 224 ? -5.768 -6.870 14.108 1.00 96.69 224 VAL A CA 1
ATOM 1705 C C . VAL A 1 224 ? -4.819 -6.397 15.210 1.00 96.69 224 VAL A C 1
ATOM 1707 O O . VAL A 1 224 ? -3.609 -6.556 15.066 1.00 96.69 224 VAL A O 1
ATOM 1710 N N . VAL A 1 225 ? -5.308 -5.880 16.345 1.00 95.50 225 VAL A N 1
ATOM 1711 C CA . VAL A 1 225 ? -4.438 -5.345 17.419 1.00 95.50 225 VAL A CA 1
ATOM 1712 C C . VAL A 1 225 ? -3.456 -6.378 17.974 1.00 95.50 225 VAL A C 1
ATOM 1714 O O . VAL A 1 225 ? -2.331 -6.049 18.335 1.00 95.50 225 VAL A O 1
ATOM 1717 N N . SER A 1 226 ? -3.828 -7.658 18.002 1.00 94.44 226 SER A N 1
ATOM 1718 C CA . SER A 1 226 ? -2.920 -8.725 18.449 1.00 94.44 226 SER A CA 1
ATOM 1719 C C . SER A 1 226 ? -1.726 -8.945 17.507 1.00 94.44 226 SER A C 1
ATOM 1721 O O . SER A 1 226 ? -0.718 -9.524 17.923 1.00 94.44 226 SER A O 1
ATOM 1723 N N . LYS A 1 227 ? -1.840 -8.478 16.257 1.00 94.81 227 LYS A N 1
ATOM 1724 C CA . LYS A 1 227 ? -0.839 -8.592 15.192 1.00 94.81 227 LYS A CA 1
ATOM 1725 C C . LYS A 1 227 ? 0.141 -7.426 15.179 1.00 94.81 227 LYS A C 1
ATOM 1727 O O . LYS A 1 227 ? 1.145 -7.510 14.479 1.00 94.81 227 LYS A O 1
ATOM 1732 N N . THR A 1 228 ? -0.111 -6.361 15.940 1.00 92.06 228 THR A N 1
ATOM 1733 C CA . THR A 1 228 ? 0.844 -5.258 16.043 1.00 92.06 228 THR A CA 1
ATOM 1734 C C . THR A 1 228 ? 1.934 -5.542 17.075 1.00 92.06 228 THR A C 1
ATOM 1736 O O . THR A 1 228 ? 1.836 -6.464 17.905 1.00 92.06 228 THR A O 1
ATOM 1739 N N . LEU A 1 229 ? 3.009 -4.757 17.022 1.00 86.31 229 LEU A N 1
ATOM 1740 C CA . LEU A 1 229 ? 4.020 -4.749 18.067 1.00 86.31 229 LEU A CA 1
ATOM 1741 C C . LEU A 1 229 ? 3.429 -4.210 19.379 1.00 86.31 229 LEU A C 1
ATOM 1743 O O . LEU A 1 229 ? 2.554 -3.345 19.371 1.00 86.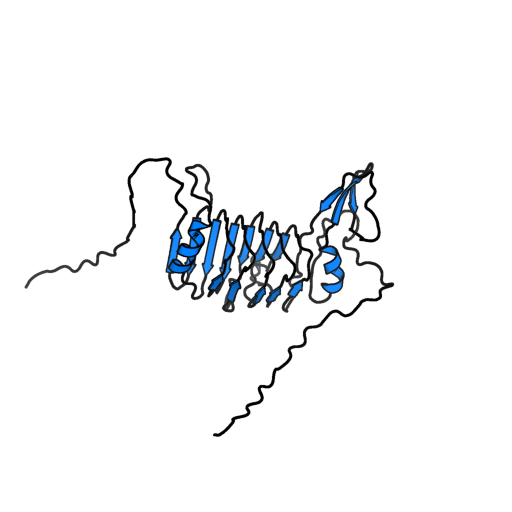31 229 LEU A O 1
ATOM 1747 N N . PRO A 1 230 ? 3.878 -4.728 20.535 1.00 82.69 230 PRO A N 1
ATOM 1748 C CA . PRO A 1 230 ? 3.494 -4.153 21.810 1.00 82.69 230 PRO A CA 1
ATOM 1749 C C . PRO A 1 230 ? 4.067 -2.745 21.969 1.00 82.69 230 PRO A C 1
ATOM 1751 O O . PRO A 1 230 ? 5.218 -2.513 21.586 1.00 82.69 230 PRO A O 1
ATOM 1754 N N . LEU A 1 231 ? 3.310 -1.844 22.610 1.00 76.62 231 LEU A N 1
ATOM 1755 C CA . LEU A 1 231 ? 3.822 -0.510 22.939 1.00 76.62 231 LEU A CA 1
ATOM 1756 C C . LEU A 1 231 ? 5.126 -0.630 23.727 1.00 76.62 231 LEU A C 1
ATOM 1758 O O . LEU A 1 231 ? 5.181 -1.287 24.775 1.00 76.62 231 LEU A O 1
ATOM 1762 N N . ARG A 1 232 ? 6.169 0.048 23.246 1.00 70.12 232 ARG A N 1
ATOM 1763 C CA . ARG A 1 232 ? 7.429 0.173 23.977 1.00 70.12 232 ARG A CA 1
ATOM 1764 C C . ARG A 1 232 ? 7.368 1.383 24.914 1.00 70.12 232 ARG A C 1
ATOM 1766 O O . ARG A 1 232 ? 6.994 2.472 24.480 1.00 70.12 232 ARG A O 1
ATOM 1773 N N . PRO A 1 233 ? 7.740 1.238 26.197 1.00 61.97 233 PRO A N 1
ATOM 1774 C CA . PRO A 1 233 ? 7.787 2.369 27.112 1.00 61.97 233 PRO A CA 1
ATOM 1775 C C . PRO A 1 233 ? 8.987 3.275 26.790 1.00 61.97 233 PRO A C 1
ATOM 1777 O O . PRO A 1 233 ? 10.067 3.047 27.314 1.00 61.97 233 PRO A O 1
ATOM 1780 N N . TYR A 1 234 ? 8.750 4.322 25.986 1.00 55.44 234 TYR A N 1
ATOM 1781 C CA . TYR A 1 234 ? 9.563 5.550 25.846 1.00 55.44 234 TYR A CA 1
ATOM 1782 C C . TYR A 1 234 ? 11.022 5.399 25.317 1.00 55.44 234 TYR A C 1
ATOM 1784 O O . TYR A 1 234 ? 11.664 4.376 25.536 1.00 55.44 234 TYR A O 1
ATOM 1792 N N . PRO A 1 235 ? 11.616 6.417 24.649 1.00 52.31 235 PRO A N 1
ATOM 1793 C CA . PRO A 1 235 ? 11.047 7.643 24.101 1.00 52.31 235 PRO A CA 1
ATOM 1794 C C . PRO A 1 235 ? 10.810 7.458 22.599 1.00 52.31 235 PRO A C 1
ATOM 1796 O O . PRO A 1 235 ? 11.427 8.135 21.783 1.00 52.31 235 PRO A O 1
ATOM 1799 N N . THR A 1 236 ? 9.982 6.502 22.195 1.00 49.94 236 THR A N 1
ATOM 1800 C CA . THR A 1 236 ? 9.612 6.409 20.787 1.00 49.94 236 THR A CA 1
ATOM 1801 C C . THR A 1 236 ? 8.150 6.787 20.664 1.00 49.94 236 THR A C 1
ATOM 1803 O O . THR A 1 236 ? 7.255 6.126 21.176 1.00 49.94 236 THR A O 1
ATOM 1806 N N . ASN A 1 237 ? 7.945 7.917 20.004 1.00 50.00 237 ASN A N 1
ATOM 1807 C CA . ASN A 1 237 ? 6.776 8.369 19.253 1.00 50.00 237 ASN A CA 1
ATOM 1808 C C . ASN A 1 237 ? 6.210 7.319 18.270 1.00 50.00 237 ASN A C 1
ATOM 1810 O O . ASN A 1 237 ? 5.683 7.679 17.220 1.00 50.00 237 ASN A O 1
ATOM 1814 N N . THR A 1 238 ? 6.389 6.029 18.538 1.00 52.03 238 THR A N 1
ATOM 1815 C CA . THR A 1 238 ? 6.079 4.978 17.592 1.00 52.03 238 THR A CA 1
ATOM 1816 C C . THR A 1 238 ? 4.581 4.771 17.554 1.00 52.03 238 THR A C 1
ATOM 1818 O O . THR A 1 238 ? 3.924 4.536 18.569 1.00 52.03 238 THR A O 1
ATOM 1821 N N . ASN A 1 239 ? 4.065 4.865 16.333 1.00 61.50 239 ASN A N 1
ATOM 1822 C CA . ASN A 1 239 ? 2.715 4.522 15.919 1.00 61.50 239 ASN A CA 1
ATOM 1823 C C . ASN A 1 239 ? 2.459 3.008 16.075 1.00 61.50 239 ASN A C 1
ATOM 1825 O O . ASN A 1 239 ? 1.873 2.405 15.187 1.00 61.50 239 ASN A O 1
ATOM 1829 N N . ASP A 1 240 ? 2.897 2.386 17.178 1.00 70.31 240 ASP A N 1
ATOM 1830 C CA . ASP A 1 240 ? 2.774 0.949 17.471 1.00 70.31 240 ASP A CA 1
ATOM 1831 C C . ASP A 1 240 ? 1.316 0.534 17.791 1.00 70.31 240 ASP A C 1
ATOM 1833 O O . ASP A 1 240 ? 1.025 -0.518 18.369 1.00 70.31 240 ASP A O 1
ATOM 1837 N N . SER A 1 241 ? 0.375 1.419 17.473 1.00 85.50 241 SER A N 1
ATOM 1838 C CA . SER A 1 241 ? -1.047 1.313 17.730 1.00 85.50 241 SER A CA 1
ATOM 1839 C C . SER A 1 241 ? -1.815 0.948 16.464 1.00 85.50 241 SER A C 1
ATOM 1841 O O . SER A 1 241 ? -1.359 1.111 15.328 1.00 85.50 241 SER A O 1
ATOM 1843 N N . VAL A 1 242 ? -3.031 0.464 16.695 1.00 95.44 242 VAL A N 1
ATOM 1844 C CA . VAL A 1 242 ? -4.086 0.429 15.693 1.00 95.44 242 VAL A CA 1
ATOM 1845 C C . VAL A 1 242 ? -4.951 1.660 15.918 1.00 95.44 242 VAL A C 1
ATOM 1847 O O . VAL A 1 242 ? -5.589 1.798 16.966 1.00 95.44 242 VAL A O 1
ATOM 1850 N N . ILE A 1 243 ? -4.963 2.556 14.940 1.00 96.19 243 ILE A N 1
ATOM 1851 C CA . ILE A 1 243 ? -5.848 3.716 14.890 1.00 96.19 243 ILE A CA 1
ATOM 1852 C C . ILE A 1 243 ? -6.837 3.458 13.761 1.00 96.19 243 ILE A C 1
ATOM 1854 O O . ILE A 1 243 ? -6.433 3.232 12.625 1.00 96.19 243 ILE A O 1
ATOM 1858 N N . CYS A 1 244 ? -8.130 3.481 14.062 1.00 98.31 244 CYS A N 1
ATOM 1859 C CA . CYS A 1 244 ? -9.178 3.340 13.061 1.00 98.31 244 CYS A CA 1
ATOM 1860 C C . CYS A 1 244 ? -10.258 4.382 13.297 1.00 98.31 244 CYS A C 1
ATOM 1862 O O . CYS A 1 244 ? -10.836 4.455 14.380 1.00 98.31 244 CYS A O 1
ATOM 1864 N N . ASN A 1 245 ? -10.551 5.164 12.267 1.00 98.25 245 ASN A N 1
ATOM 1865 C CA . ASN A 1 245 ? -11.636 6.131 12.241 1.00 98.25 245 ASN A CA 1
ATOM 1866 C C . ASN A 1 245 ? -12.561 5.807 11.069 1.00 98.25 245 ASN A C 1
ATOM 1868 O O . ASN A 1 245 ? -12.093 5.596 9.954 1.00 98.25 245 ASN A O 1
ATOM 1872 N N . SER A 1 246 ? -13.865 5.765 11.322 1.00 97.75 246 SER A N 1
ATOM 1873 C CA . SER A 1 246 ? -14.905 5.512 10.322 1.00 97.75 246 SER A CA 1
ATOM 1874 C C . SER A 1 246 ? -16.190 6.258 10.678 1.00 97.75 246 SER A C 1
ATOM 1876 O O . SER A 1 246 ? -16.318 6.799 11.780 1.00 97.75 246 SER A O 1
ATOM 1878 N N . ARG A 1 247 ? -17.200 6.213 9.798 1.00 96.25 247 ARG A N 1
ATOM 1879 C CA . ARG A 1 247 ? -18.552 6.696 10.137 1.00 96.25 247 ARG A CA 1
ATOM 1880 C C . ARG A 1 247 ? -19.250 5.853 11.205 1.00 96.25 247 ARG A C 1
ATOM 1882 O O . ARG A 1 247 ? -20.142 6.365 11.874 1.00 96.25 247 ARG A O 1
ATOM 1889 N N . LYS A 1 248 ? -18.875 4.578 11.361 1.00 96.19 248 LYS A N 1
ATOM 1890 C CA . LYS A 1 248 ? -19.471 3.680 12.364 1.00 96.19 248 LYS A CA 1
ATOM 1891 C C . LYS A 1 248 ? -18.822 3.792 13.740 1.00 96.19 248 LYS A C 1
ATOM 1893 O O . LYS A 1 248 ? -19.424 3.371 14.722 1.00 96.19 248 LYS A O 1
ATOM 1898 N N . GLY A 1 249 ? -17.627 4.367 13.828 1.00 93.94 249 GLY A N 1
ATOM 1899 C CA . GLY A 1 249 ? -16.930 4.552 15.093 1.00 93.94 249 GLY A CA 1
ATOM 1900 C C . GLY A 1 249 ? -15.452 4.874 14.923 1.00 93.94 249 GLY A C 1
ATOM 1901 O O . GLY A 1 249 ? -14.875 4.728 13.843 1.00 93.94 249 GLY A O 1
ATOM 1902 N N . SER A 1 250 ? -14.844 5.297 16.026 1.00 96.81 250 SER A N 1
ATOM 1903 C CA . SER A 1 250 ? -13.414 5.561 16.150 1.00 96.81 250 SER A CA 1
ATOM 1904 C C . SER A 1 250 ? -12.845 4.720 17.286 1.00 96.81 250 SER A C 1
ATOM 1906 O O . SER A 1 250 ? -13.473 4.579 18.338 1.00 96.81 250 SER A O 1
ATOM 1908 N N . VAL A 1 251 ? -11.663 4.151 17.076 1.00 96.75 251 VAL A N 1
ATOM 1909 C CA . VAL A 1 251 ? -10.924 3.403 18.088 1.00 96.75 251 VAL A CA 1
ATOM 1910 C C . VAL A 1 251 ? -9.433 3.662 17.932 1.00 96.75 251 VAL A C 1
ATOM 1912 O O . VAL A 1 251 ? -8.878 3.643 16.836 1.00 96.75 251 VAL A O 1
ATOM 1915 N N . THR A 1 252 ? -8.780 3.882 19.066 1.00 94.94 252 THR A N 1
ATOM 1916 C CA . THR A 1 252 ? -7.327 3.801 19.191 1.00 94.94 252 THR A CA 1
ATOM 1917 C C . THR A 1 252 ? -7.039 2.705 20.200 1.00 94.94 252 THR A C 1
ATOM 1919 O O . THR A 1 252 ? -7.487 2.781 21.343 1.00 94.94 252 THR A O 1
ATOM 1922 N N . THR A 1 253 ? -6.327 1.667 19.781 1.00 93.00 253 THR A N 1
ATOM 1923 C CA . THR A 1 253 ? -5.973 0.533 20.638 1.00 93.00 253 THR A CA 1
ATOM 1924 C C . THR A 1 253 ? -4.537 0.105 20.382 1.00 93.00 253 THR A C 1
ATOM 1926 O O . THR A 1 253 ? -3.909 0.508 19.403 1.00 93.00 253 THR A O 1
ATOM 1929 N N . TYR A 1 254 ? -3.984 -0.685 21.288 1.00 91.75 254 TYR A N 1
ATOM 1930 C CA . TYR A 1 254 ? -2.609 -1.136 21.204 1.00 91.75 254 TYR A CA 1
ATOM 1931 C C . TYR A 1 254 ? -2.434 -2.488 21.874 1.00 91.75 254 TYR A C 1
ATOM 1933 O O . TYR A 1 254 ? -3.172 -2.867 22.789 1.00 91.75 254 TYR A O 1
ATOM 1941 N N . ARG A 1 255 ? -1.401 -3.213 21.448 1.00 88.12 255 ARG A N 1
ATOM 1942 C CA . ARG A 1 255 ? -1.007 -4.449 22.105 1.00 88.12 255 ARG A CA 1
ATOM 1943 C C . ARG A 1 255 ? -0.244 -4.126 23.387 1.00 88.12 255 ARG A C 1
ATOM 1945 O O . ARG A 1 255 ? 0.774 -3.436 23.373 1.00 88.12 255 ARG A O 1
ATOM 1952 N N . ALA A 1 256 ? -0.726 -4.635 24.515 1.00 83.19 256 ALA A N 1
ATOM 1953 C CA . ALA A 1 256 ? -0.003 -4.518 25.774 1.00 83.19 256 ALA A CA 1
ATOM 1954 C C . ALA A 1 256 ? 1.303 -5.330 25.721 1.00 83.19 256 ALA A C 1
ATOM 1956 O O . ALA A 1 256 ? 1.327 -6.457 25.217 1.00 83.19 256 ALA A O 1
ATOM 1957 N N . ALA A 1 257 ? 2.386 -4.772 26.269 1.00 79.56 257 ALA A N 1
ATOM 1958 C CA . ALA A 1 257 ? 3.618 -5.524 26.464 1.00 79.56 257 ALA A CA 1
ATOM 1959 C C . ALA A 1 257 ? 3.369 -6.712 27.411 1.00 79.56 257 ALA A C 1
ATOM 1961 O O . ALA A 1 257 ? 2.620 -6.565 28.384 1.00 79.56 257 ALA A O 1
ATOM 1962 N N . PRO A 1 258 ? 3.983 -7.884 27.162 1.00 74.12 258 PRO A N 1
ATOM 1963 C CA . PRO A 1 258 ? 3.894 -8.999 28.092 1.00 74.12 258 PRO A CA 1
ATOM 1964 C C . PRO A 1 258 ? 4.462 -8.552 29.440 1.00 74.12 258 PRO A C 1
ATOM 1966 O O . PRO A 1 258 ? 5.640 -8.214 29.558 1.00 74.12 258 PRO A O 1
ATOM 1969 N N . THR A 1 259 ? 3.614 -8.509 30.465 1.00 66.38 259 THR A N 1
ATOM 1970 C CA . THR A 1 259 ? 4.059 -8.204 31.820 1.00 66.38 259 THR A CA 1
ATOM 1971 C C . THR A 1 259 ? 4.880 -9.387 32.316 1.00 66.38 259 THR A C 1
ATOM 1973 O O . THR A 1 259 ? 4.369 -10.493 32.495 1.00 66.38 259 THR A O 1
ATOM 1976 N N . SER A 1 260 ? 6.182 -9.170 32.512 1.00 56.75 260 SER A N 1
ATOM 1977 C CA . SER A 1 260 ? 7.029 -10.132 33.214 1.00 56.75 260 SER A CA 1
ATOM 1978 C C . SER A 1 260 ? 6.460 -10.307 34.623 1.00 56.75 260 SER A C 1
ATOM 1980 O O . SER A 1 260 ? 6.501 -9.382 35.429 1.00 56.75 260 SER A O 1
ATOM 1982 N N . GLY A 1 261 ? 5.812 -11.452 34.846 1.00 51.00 261 GLY A N 1
ATOM 1983 C CA . GLY A 1 261 ? 5.258 -11.956 36.100 1.00 51.00 261 GLY A CA 1
ATOM 1984 C C . GLY A 1 261 ? 4.979 -10.943 37.212 1.00 51.00 261 GLY A C 1
ATOM 1985 O O . GLY A 1 261 ? 5.831 -10.714 38.061 1.00 51.00 261 GLY A O 1
ATOM 1986 N N . SER A 1 262 ? 3.736 -10.464 37.303 1.00 39.44 262 SER A N 1
ATOM 1987 C CA . SER A 1 262 ? 3.027 -10.301 38.582 1.00 39.44 262 SER A CA 1
ATOM 1988 C C . SER A 1 262 ? 1.541 -10.053 38.342 1.00 39.44 262 SER A C 1
ATOM 1990 O O . SER A 1 262 ? 1.140 -9.171 37.589 1.00 39.44 262 SER A O 1
ATOM 1992 N N . ARG A 1 263 ? 0.714 -10.871 38.997 1.00 49.84 263 ARG A N 1
ATOM 1993 C CA . ARG A 1 263 ? -0.749 -10.793 39.014 1.00 49.84 263 ARG A CA 1
ATOM 1994 C C . ARG A 1 263 ? -1.227 -9.370 39.338 1.00 49.84 263 ARG A C 1
ATOM 1996 O O . ARG A 1 263 ? -1.081 -8.937 40.476 1.00 49.84 263 ARG A O 1
ATOM 2003 N N . ARG A 1 264 ? -1.890 -8.708 38.386 1.00 40.66 264 ARG A N 1
ATOM 2004 C CA . ARG A 1 264 ? -3.084 -7.868 38.607 1.00 40.66 264 ARG A CA 1
ATOM 2005 C C . ARG A 1 264 ? -3.645 -7.421 37.257 1.00 40.66 264 ARG A C 1
ATOM 2007 O O . ARG A 1 264 ? -3.087 -6.556 36.596 1.00 40.66 264 ARG A O 1
ATOM 2014 N N . LEU A 1 265 ? -4.762 -8.033 36.865 1.00 41.09 265 LEU A N 1
ATOM 2015 C CA . LEU A 1 265 ? -5.657 -7.503 35.840 1.00 41.09 265 LEU A CA 1
ATOM 2016 C C . LEU A 1 265 ? -6.116 -6.112 36.287 1.00 41.09 265 LEU A C 1
ATOM 2018 O O . LEU A 1 265 ? -6.834 -5.989 37.276 1.00 41.09 265 LEU A O 1
ATOM 2022 N N . VAL A 1 266 ? -5.701 -5.078 35.564 1.00 41.09 266 VAL A N 1
ATOM 2023 C CA . VAL A 1 266 ? -6.377 -3.781 35.586 1.00 41.09 266 VAL A CA 1
ATOM 2024 C C . VAL A 1 266 ? -6.893 -3.555 34.176 1.00 41.09 266 VAL A C 1
ATOM 2026 O O . VAL A 1 266 ? -6.182 -3.059 33.309 1.00 41.09 266 VAL A O 1
ATOM 2029 N N . ALA A 1 267 ? -8.138 -3.962 33.943 1.00 37.09 267 ALA A N 1
ATOM 2030 C CA . ALA A 1 267 ? -8.910 -3.444 32.830 1.00 37.09 267 ALA A CA 1
ATOM 2031 C C . ALA A 1 267 ? -9.266 -1.991 33.174 1.00 37.09 267 ALA A C 1
ATOM 2033 O O . ALA A 1 267 ? -10.190 -1.741 33.945 1.00 37.09 267 ALA A O 1
ATOM 2034 N N . LYS A 1 268 ? -8.505 -1.025 32.654 1.00 36.66 268 LYS A N 1
ATOM 2035 C CA . LYS A 1 268 ? -8.995 0.351 32.539 1.00 36.66 268 LYS A CA 1
ATOM 2036 C C . LYS A 1 268 ? -9.813 0.427 31.255 1.00 36.66 268 LYS A C 1
ATOM 2038 O O . LYS A 1 268 ? -9.278 0.673 30.182 1.00 36.66 268 LYS A O 1
ATOM 2043 N N . MET A 1 269 ? -11.107 0.146 31.372 1.00 32.25 269 MET A N 1
ATOM 2044 C CA . MET A 1 269 ? -12.085 0.658 30.420 1.00 32.25 269 MET A CA 1
ATOM 2045 C C . MET A 1 269 ? -12.296 2.132 30.768 1.00 32.25 269 MET A C 1
ATOM 2047 O O . MET A 1 269 ? -12.994 2.432 31.735 1.00 32.25 269 MET A O 1
ATOM 2051 N N . ASP A 1 270 ? -11.700 3.047 30.007 1.00 34.53 270 ASP A N 1
ATOM 2052 C CA . ASP A 1 270 ? -12.145 4.441 30.015 1.00 34.53 270 ASP A CA 1
ATOM 2053 C C . ASP A 1 270 ? -13.467 4.507 29.237 1.00 34.53 270 ASP A C 1
ATOM 2055 O O . ASP A 1 270 ? -13.530 4.818 28.051 1.00 34.53 270 ASP A O 1
ATOM 2059 N N . VAL A 1 271 ? -14.551 4.139 29.923 1.00 35.50 271 VAL A N 1
ATOM 2060 C CA . VAL A 1 271 ? -15.910 4.469 29.501 1.00 35.50 271 VAL A CA 1
ATOM 2061 C C . VAL A 1 271 ? -16.087 5.957 29.785 1.00 35.50 271 VAL A C 1
ATOM 2063 O O . VAL A 1 271 ? -16.349 6.348 30.922 1.00 35.50 271 VAL A O 1
ATOM 2066 N N . MET A 1 272 ? -15.951 6.802 28.762 1.00 38.22 272 MET A N 1
ATOM 2067 C CA . MET A 1 272 ? -16.520 8.152 28.795 1.00 38.22 272 MET A CA 1
ATOM 2068 C C . MET A 1 272 ? -18.049 8.026 28.796 1.00 38.22 272 MET A C 1
ATOM 2070 O O . MET A 1 272 ? -18.719 8.129 27.772 1.00 38.22 272 MET A O 1
ATOM 2074 N N . GLY A 1 273 ? -18.602 7.743 29.974 1.00 36.56 273 GLY A N 1
ATOM 2075 C CA . GLY A 1 273 ? -20.025 7.831 30.245 1.00 36.56 273 GLY A CA 1
ATOM 2076 C C . GLY A 1 273 ? -20.419 9.299 30.333 1.00 36.56 273 GLY A C 1
ATOM 2077 O O . GLY A 1 273 ? -20.089 9.980 31.301 1.00 36.56 273 GLY A O 1
ATOM 2078 N N . LEU A 1 274 ? -21.131 9.775 29.314 1.00 38.28 274 LEU A N 1
ATOM 2079 C CA . LEU A 1 274 ? -21.935 10.992 29.359 1.00 38.28 274 LEU A CA 1
ATOM 2080 C C . LEU A 1 274 ? -22.931 10.885 30.526 1.00 38.28 274 LEU A C 1
ATOM 2082 O O . LEU A 1 274 ? -23.972 10.240 30.418 1.00 38.28 274 LEU A O 1
ATOM 2086 N N . VAL A 1 275 ? -22.603 11.508 31.658 1.00 38.47 275 VAL A N 1
ATOM 2087 C CA . VAL A 1 275 ? -23.548 11.717 32.759 1.00 38.47 275 VAL A CA 1
ATOM 2088 C C . VAL A 1 275 ? -24.489 12.843 32.341 1.00 38.47 275 VAL A C 1
ATOM 2090 O O . VAL A 1 275 ? -24.164 14.025 32.444 1.00 38.47 275 VAL A O 1
ATOM 2093 N N . GLY A 1 276 ? -25.658 12.463 31.831 1.00 37.56 276 GLY A N 1
ATOM 2094 C CA . GLY A 1 276 ? -26.788 13.366 31.661 1.00 37.56 276 GLY A CA 1
ATOM 2095 C C . GLY A 1 276 ? -27.314 13.801 33.026 1.00 37.56 276 GLY A C 1
ATOM 2096 O O . GLY A 1 276 ? -27.927 13.017 33.747 1.00 37.56 276 GLY A O 1
ATOM 2097 N N . PHE A 1 277 ? -27.065 15.061 33.374 1.00 43.00 277 PHE A N 1
ATOM 2098 C CA . PHE A 1 277 ? -27.741 15.771 34.452 1.00 43.00 277 PHE A CA 1
ATOM 2099 C C . PHE A 1 277 ? -29.233 15.907 34.113 1.00 43.00 277 PHE A C 1
ATOM 2101 O O . PHE A 1 277 ? -29.603 16.711 33.261 1.00 43.00 277 PHE A O 1
ATOM 2108 N N . VAL A 1 278 ? -30.099 15.174 34.813 1.00 41.38 278 VAL A N 1
ATOM 2109 C CA . VAL A 1 278 ? -31.511 15.551 34.957 1.00 41.38 278 VAL A CA 1
ATOM 2110 C C . VAL A 1 278 ? -31.704 15.988 36.400 1.00 41.38 278 VAL A C 1
ATOM 2112 O O . VAL A 1 278 ? -31.748 15.177 37.322 1.00 41.38 278 VAL A O 1
ATOM 2115 N N . TRP A 1 279 ? -31.739 17.307 36.580 1.00 44.62 279 TRP A N 1
ATOM 2116 C CA . TRP A 1 279 ? -32.130 17.954 37.823 1.00 44.62 279 TRP A CA 1
ATOM 2117 C C . TRP A 1 279 ? -33.597 17.654 38.123 1.00 44.62 279 TRP A C 1
ATOM 2119 O O . TRP A 1 279 ? -34.480 17.897 37.303 1.00 44.62 279 TRP A O 1
ATOM 2129 N N . LEU A 1 280 ? -33.830 17.168 39.336 1.00 51.72 280 LEU A N 1
ATOM 2130 C CA . LEU A 1 280 ? -35.120 17.144 40.002 1.00 51.72 280 LEU A CA 1
ATOM 2131 C C . LEU A 1 280 ? -35.236 18.453 40.800 1.00 51.72 280 LEU A C 1
ATOM 2133 O O . LEU A 1 280 ? -34.394 18.706 41.660 1.00 51.72 280 LEU A O 1
ATOM 2137 N N . LEU A 1 281 ? -36.264 19.268 40.555 1.00 51.88 281 LEU A N 1
ATOM 2138 C CA . LEU A 1 281 ? -36.692 20.305 41.500 1.00 51.88 281 LEU A CA 1
ATOM 2139 C C . LEU A 1 281 ? -38.218 20.481 41.460 1.00 51.88 281 LEU A C 1
ATOM 2141 O O . LEU A 1 281 ? -38.773 21.118 40.574 1.00 51.88 281 LEU A O 1
ATOM 2145 N N . VAL A 1 282 ? -38.844 19.802 42.421 1.00 55.44 282 VAL A N 1
ATOM 2146 C CA . VAL A 1 282 ? -39.967 20.196 43.291 1.00 55.44 282 VAL A CA 1
ATOM 2147 C C . VAL A 1 282 ? -40.794 21.430 42.885 1.00 55.44 282 VAL A C 1
ATOM 2149 O O . VAL A 1 282 ? -40.322 22.558 43.022 1.00 55.44 282 VAL A O 1
ATOM 2152 N N . LEU A 1 283 ? -42.072 21.195 42.555 1.00 49.91 283 LEU A N 1
ATOM 2153 C CA . LEU A 1 283 ? -43.269 21.713 43.250 1.00 49.91 283 LEU A CA 1
ATOM 2154 C C . LEU A 1 283 ? -44.511 20.928 42.808 1.00 49.91 283 LEU A C 1
ATOM 2156 O O . LEU A 1 283 ? -44.636 20.669 41.591 1.00 49.91 283 LEU A O 1
#

Secondary structure (DSSP, 8-state):
------------------------SPPP-SS-STT-----EE-TTTHHHHGGGGS-EEEEEETTEEEEE---TTSPPPTTSEEEEEPPEEEE-TT--S-EE----SEEEEEEEE-BGGGTB-----EEE-TT--EEEEEEEES-TT--EEE-TT--EEEEEEEEE--SSSPPPEEEE-TT--EEEEEEEEESEEEEE-TT--EEEEEEEEESS---HHHHHHHHGGGBPBPP-SS-----EEEEE-SS-EEEEEBPP---S----------------------